Protein AF-A0AAW4PG55-F1 (afdb_monomer_lite)

Secondary structure (DSSP, 8-state):
----SSSTTSB--BBPTTSSBP-SBP-TTSS-TT--TTSPBTT-------------------------------------------------------------------------SSS-HHHHHHHHHHHHHHHHSS-EEEEEEEEE-TTS-EEEEEEEEEE--SSGGGPEEEEEEEEE-TTS-EEEEEEEEEEETT--GGGSS--

Sequence (207 aa):
MSQSDAESNEQCRALTGDGNRCQNSAVEDGFCHQHDESDSTVDGESSADGDESGESPDSDGSDAGSEAEQDTGRDSSSDGGDASATDSDDGSESGASGGDEETADAGSEDDTVSIGGAGSLIEVRRTVEAVTAQLIEHPLDGVVEINRDGDGGWLATVEVVERRAVPDTQDIIGYYEITLEDSETVTGYRRLSRYRRMDTDQSERLE

Radius of gyration: 33.95 Å; chains: 1; bounding box: 98×48×77 Å

InterPro domains:
  IPR008634 Gas vesicle protein GvpO [PF05800] (121-201)
  IPR043914 Domain of unknown function DUF5763 [PF19067] (10-43)
  IPR054824 Gas vesicle protein GvpO-like, N-terminal domain [NF045806] (10-43)

Foldseek 3Di:
DDPDPDPQQQFAFAADPVRHGHRHTDDPQRHDPVDDPVGDGPPPDDDDDDDDDDDDDDDDDDDDDDDYDDDDDDDDDDDDDDDDDDDDDDDDDDDDDDDDDDDDDDDDPDVPPCPDDAPDPVVLQVLCQVCVCVVVVFHWPHWDDWDQDPVRWIKTKTKTQPAADVVNQFTKIWIKIWIGHSVSHTDDMDTPDIDGNPPPCPPPPPD

pLDDT: mean 70.67, std 22.47, range [34.81, 97.38]

Organism: NCBI:txid2487749

Structure (mmCIF, N/CA/C/O backbone):
data_AF-A0AAW4PG55-F1
#
_entry.id   AF-A0AAW4PG55-F1
#
loop_
_atom_site.group_PDB
_atom_site.id
_atom_site.type_symbol
_atom_site.label_atom_id
_atom_site.label_alt_id
_atom_site.label_comp_id
_atom_site.label_asym_id
_atom_site.label_entity_id
_atom_site.label_seq_id
_atom_site.pdbx_PDB_ins_code
_atom_site.Cartn_x
_atom_site.Cartn_y
_atom_site.Cartn_z
_atom_site.occupancy
_atom_site.B_iso_or_equiv
_atom_site.auth_seq_id
_atom_site.auth_comp_id
_atom_site.auth_asym_id
_atom_site.auth_atom_id
_atom_site.pdbx_PDB_model_num
ATOM 1 N N . MET A 1 1 ? 52.684 -18.208 -3.649 1.00 37.41 1 MET A N 1
ATOM 2 C CA . MET A 1 1 ? 52.179 -19.572 -3.398 1.00 37.41 1 MET A CA 1
ATOM 3 C C . MET A 1 1 ? 50.719 -19.404 -3.034 1.00 37.41 1 MET A C 1
ATOM 5 O O . MET A 1 1 ? 50.433 -18.905 -1.953 1.00 37.41 1 MET A O 1
ATOM 9 N N . SER A 1 2 ? 49.857 -19.614 -4.030 1.00 45.56 2 SER A N 1
ATOM 10 C CA . SER A 1 2 ? 48.428 -19.297 -4.026 1.00 45.56 2 SER A CA 1
ATOM 11 C C . SER A 1 2 ? 47.662 -20.201 -3.070 1.00 45.56 2 SER A C 1
ATOM 13 O O . SER A 1 2 ? 47.833 -21.414 -3.092 1.00 45.56 2 SER A O 1
ATOM 15 N N . GLN A 1 3 ? 46.828 -19.588 -2.239 1.00 46.19 3 GLN A N 1
ATOM 16 C CA . GLN A 1 3 ? 45.731 -20.247 -1.542 1.00 46.19 3 GLN A CA 1
ATOM 17 C C . GLN A 1 3 ? 44.473 -19.843 -2.317 1.00 46.19 3 GLN A C 1
ATOM 19 O O . GLN A 1 3 ? 43.944 -18.761 -2.075 1.00 46.19 3 GLN A O 1
ATOM 24 N N . SER A 1 4 ? 44.088 -20.601 -3.346 1.00 50.16 4 SER A N 1
ATOM 25 C CA . SER A 1 4 ? 42.883 -20.282 -4.139 1.00 50.16 4 SER A CA 1
ATOM 26 C C . SER A 1 4 ? 42.126 -21.504 -4.668 1.00 50.16 4 SER A C 1
ATOM 28 O O . SER A 1 4 ? 41.075 -21.335 -5.267 1.00 50.16 4 SER A O 1
ATOM 30 N N . ASP A 1 5 ? 42.595 -22.728 -4.410 1.00 48.19 5 ASP A N 1
ATOM 31 C CA . ASP A 1 5 ? 42.104 -23.919 -5.122 1.00 48.19 5 ASP A CA 1
ATOM 32 C C . ASP A 1 5 ? 41.466 -24.978 -4.201 1.00 48.19 5 ASP A C 1
ATOM 34 O O . ASP A 1 5 ? 41.440 -26.157 -4.541 1.00 48.19 5 ASP A O 1
ATOM 38 N N . ALA A 1 6 ? 40.973 -24.592 -3.016 1.00 47.62 6 ALA A N 1
ATOM 39 C CA . ALA A 1 6 ? 40.370 -25.537 -2.061 1.00 47.62 6 ALA A CA 1
ATOM 40 C C . ALA A 1 6 ? 38.903 -25.249 -1.684 1.00 47.62 6 ALA A C 1
ATOM 42 O O . ALA A 1 6 ? 38.246 -26.149 -1.176 1.00 47.62 6 ALA A O 1
ATOM 43 N N . GLU A 1 7 ? 38.362 -24.060 -1.978 1.00 49.28 7 GLU A N 1
ATOM 44 C CA . GLU A 1 7 ? 36.964 -23.696 -1.648 1.00 49.28 7 GLU A CA 1
ATOM 45 C C . GLU A 1 7 ? 35.982 -23.923 -2.820 1.00 49.28 7 GLU A C 1
ATOM 47 O O . GLU A 1 7 ? 34.774 -23.783 -2.675 1.00 49.28 7 GLU A O 1
ATOM 52 N N . SER A 1 8 ? 36.473 -24.309 -4.006 1.00 54.09 8 SER A N 1
ATOM 53 C CA . SER A 1 8 ? 35.638 -24.480 -5.215 1.00 54.09 8 SER A CA 1
ATOM 54 C C . SER A 1 8 ? 34.950 -25.847 -5.340 1.00 54.09 8 SER A C 1
ATOM 56 O O . SER A 1 8 ? 34.289 -26.103 -6.347 1.00 54.09 8 SER A O 1
ATOM 58 N N . ASN A 1 9 ? 35.095 -26.738 -4.353 1.00 57.97 9 ASN A N 1
ATOM 59 C CA . ASN A 1 9 ? 34.490 -28.077 -4.397 1.00 57.97 9 ASN A CA 1
ATOM 60 C C . ASN A 1 9 ? 33.152 -28.172 -3.643 1.00 57.97 9 ASN A C 1
ATOM 62 O O . ASN A 1 9 ? 32.528 -29.226 -3.641 1.00 57.97 9 ASN A O 1
ATOM 66 N N . GLU A 1 10 ? 32.708 -27.075 -3.023 1.00 74.69 10 GLU A N 1
ATOM 67 C CA . GLU A 1 10 ? 31.462 -27.010 -2.247 1.00 74.69 10 GLU A CA 1
ATOM 68 C C . GLU A 1 10 ? 30.366 -26.204 -2.955 1.00 74.69 10 GLU A C 1
ATOM 70 O O . GLU A 1 10 ? 29.260 -26.103 -2.436 1.00 74.69 10 GLU A O 1
ATOM 75 N N . GLN A 1 11 ? 30.640 -25.635 -4.135 1.00 83.56 11 GLN A N 1
ATOM 76 C CA . GLN A 1 11 ? 29.684 -24.833 -4.904 1.00 83.56 11 GLN A CA 1
ATOM 77 C C . GLN A 1 11 ? 29.335 -25.498 -6.235 1.00 83.56 11 GLN A C 1
ATOM 79 O O . GLN A 1 11 ? 30.220 -25.941 -6.975 1.00 83.56 11 GLN A O 1
ATOM 84 N N . CYS A 1 12 ? 28.038 -25.516 -6.546 1.00 89.62 12 CYS A N 1
ATOM 85 C CA . CYS A 1 12 ? 27.468 -26.113 -7.746 1.00 89.62 12 CYS A CA 1
ATOM 86 C C . CYS A 1 12 ? 28.210 -25.657 -9.012 1.00 89.62 12 CYS A C 1
ATOM 88 O O . CYS A 1 12 ? 28.509 -24.473 -9.186 1.00 89.62 12 CYS A O 1
ATOM 90 N N . ARG A 1 13 ? 28.536 -26.611 -9.888 1.00 88.00 13 ARG A N 1
ATOM 91 C CA . ARG A 1 13 ? 29.262 -26.365 -11.146 1.00 88.00 13 ARG A CA 1
ATOM 92 C C . ARG A 1 13 ? 28.364 -25.956 -12.316 1.00 88.00 13 ARG A C 1
ATOM 94 O O . ARG A 1 13 ? 28.883 -25.460 -13.314 1.00 88.00 13 ARG A O 1
ATOM 101 N N . ALA A 1 14 ? 27.050 -26.148 -12.205 1.00 89.44 14 ALA A N 1
ATOM 102 C CA . ALA A 1 14 ? 26.098 -25.808 -13.261 1.00 89.44 14 ALA A CA 1
ATOM 103 C C . ALA A 1 14 ? 25.958 -24.293 -13.464 1.00 89.44 14 ALA A C 1
ATOM 105 O O . ALA A 1 14 ? 26.114 -23.502 -12.527 1.00 89.44 14 ALA A O 1
ATOM 106 N N . LEU A 1 15 ? 25.632 -23.908 -14.692 1.00 89.06 15 LEU A N 1
ATOM 107 C CA . LEU A 1 15 ? 25.239 -22.569 -15.092 1.00 89.06 15 LEU A CA 1
ATOM 108 C C . LEU A 1 15 ? 23.722 -22.431 -14.969 1.00 89.06 15 LEU A C 1
ATOM 110 O O . LEU A 1 15 ? 22.963 -23.321 -15.326 1.00 89.06 15 LEU A O 1
ATOM 114 N N . THR A 1 16 ? 23.259 -21.289 -14.481 1.00 83.56 16 THR A N 1
ATOM 115 C CA . THR A 1 16 ? 21.840 -20.941 -14.578 1.00 83.56 16 THR A CA 1
ATOM 116 C C . THR A 1 16 ? 21.499 -20.540 -16.017 1.00 83.56 16 THR A C 1
ATOM 118 O O . THR A 1 16 ? 22.392 -20.303 -16.833 1.00 83.56 16 THR A O 1
ATOM 121 N N . GLY A 1 17 ? 20.207 -20.400 -16.342 1.00 80.38 17 GLY A N 1
ATOM 122 C CA . GLY A 1 17 ? 19.761 -19.937 -17.669 1.00 80.38 17 GLY A CA 1
ATOM 123 C C . GLY A 1 17 ? 20.345 -18.579 -18.096 1.00 80.38 17 GLY A C 1
ATOM 124 O O . GLY A 1 17 ? 20.393 -18.273 -19.283 1.00 80.38 17 GLY A O 1
ATOM 125 N N . ASP A 1 18 ? 20.846 -17.801 -17.135 1.00 77.88 18 ASP A N 1
ATOM 126 C CA . ASP A 1 18 ? 21.526 -16.518 -17.327 1.00 77.88 18 ASP A CA 1
ATOM 127 C C . ASP A 1 18 ? 23.039 -16.646 -17.598 1.00 77.88 18 ASP A C 1
ATOM 129 O O . ASP A 1 18 ? 23.735 -15.635 -17.685 1.00 77.88 18 ASP A O 1
ATOM 133 N N . GLY A 1 19 ? 23.583 -17.866 -17.686 1.00 79.62 19 GLY A N 1
ATOM 134 C CA . GLY A 1 19 ? 25.005 -18.111 -17.950 1.00 79.62 19 GLY A CA 1
ATOM 135 C C . GLY A 1 19 ? 25.933 -17.807 -16.770 1.00 79.62 19 GLY A C 1
ATOM 136 O O . GLY A 1 19 ? 27.144 -17.696 -16.956 1.00 79.62 19 GLY A O 1
ATOM 137 N N . ASN A 1 20 ? 25.391 -17.693 -15.553 1.00 84.81 20 ASN A N 1
ATOM 138 C CA . ASN A 1 20 ? 26.165 -17.513 -14.322 1.00 84.81 20 ASN A CA 1
ATOM 139 C C . ASN A 1 20 ? 26.275 -18.827 -13.542 1.00 84.81 20 ASN A C 1
ATOM 141 O O . ASN A 1 20 ? 25.347 -19.631 -13.550 1.00 84.81 20 ASN A O 1
ATOM 145 N N . ARG A 1 21 ? 27.383 -19.030 -12.816 1.00 86.50 21 ARG A N 1
ATOM 146 C CA . ARG A 1 21 ? 27.549 -20.206 -11.947 1.00 86.50 21 ARG A CA 1
ATOM 147 C C . ARG A 1 21 ? 26.464 -20.232 -10.871 1.00 86.50 21 ARG A C 1
ATOM 149 O O . ARG A 1 21 ? 26.243 -19.236 -10.180 1.00 86.50 21 ARG A O 1
ATOM 156 N N . CYS A 1 22 ? 25.828 -21.383 -10.703 1.00 87.94 22 CYS A N 1
ATOM 157 C CA . CYS A 1 22 ? 24.841 -21.611 -9.662 1.00 87.94 22 CYS A CA 1
ATOM 158 C C . CYS A 1 22 ? 25.472 -21.383 -8.278 1.00 87.94 22 CYS A C 1
ATOM 160 O O . CYS A 1 22 ? 26.495 -21.973 -7.932 1.00 87.94 22 CYS A O 1
ATOM 162 N N . GLN A 1 23 ? 24.855 -20.508 -7.480 1.00 88.00 23 GLN A N 1
ATOM 163 C CA . GLN A 1 23 ? 25.396 -20.092 -6.181 1.00 88.00 23 GLN A CA 1
ATOM 164 C C . GLN A 1 23 ? 25.159 -21.119 -5.066 1.00 88.00 23 GLN A C 1
ATOM 166 O O . GLN A 1 23 ? 25.754 -21.001 -3.995 1.00 88.00 23 GLN A O 1
ATOM 171 N N . ASN A 1 24 ? 24.313 -22.122 -5.312 1.00 87.38 24 ASN A N 1
ATOM 172 C CA . ASN A 1 24 ? 23.982 -23.154 -4.336 1.00 87.38 24 ASN A CA 1
ATOM 173 C C . ASN A 1 24 ? 25.177 -24.055 -4.024 1.00 87.38 24 ASN A C 1
ATOM 175 O O . ASN A 1 24 ? 26.031 -24.312 -4.877 1.00 87.38 24 ASN A O 1
ATOM 179 N N . SER A 1 25 ? 25.184 -24.607 -2.812 1.00 87.44 25 SER A N 1
ATOM 180 C CA . SER A 1 25 ? 26.169 -25.607 -2.421 1.00 87.44 25 SER A CA 1
ATOM 181 C C . SER A 1 25 ? 26.014 -26.894 -3.237 1.00 87.44 25 SER A C 1
ATOM 183 O O . SER A 1 25 ? 24.898 -27.350 -3.501 1.00 87.44 25 SER A O 1
ATOM 185 N N . ALA A 1 26 ? 27.141 -27.464 -3.646 1.00 85.81 26 ALA A N 1
ATOM 186 C CA . ALA A 1 26 ? 27.210 -28.766 -4.286 1.00 85.81 26 ALA A CA 1
ATOM 1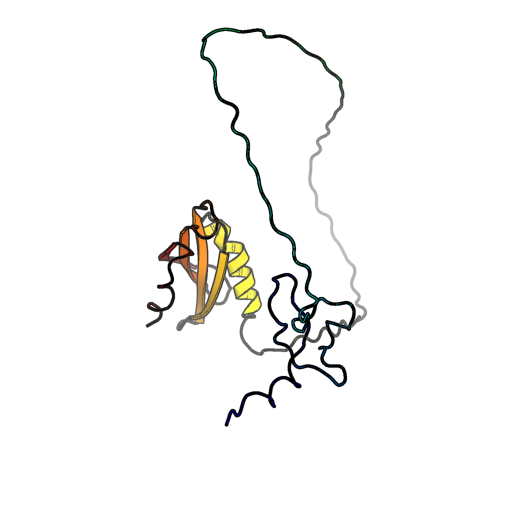87 C C . ALA A 1 26 ? 27.023 -29.887 -3.254 1.00 85.81 26 ALA A C 1
ATOM 189 O O . ALA A 1 26 ? 27.511 -29.791 -2.128 1.00 85.81 26 ALA A O 1
ATOM 190 N N . VAL A 1 27 ? 26.339 -30.957 -3.655 1.00 81.00 27 VAL A N 1
ATOM 191 C CA . VAL A 1 27 ? 26.337 -32.238 -2.936 1.00 81.00 27 VAL A CA 1
ATOM 192 C C . VAL A 1 27 ? 27.456 -33.145 -3.473 1.00 81.00 27 VAL A C 1
ATOM 194 O O . VAL A 1 27 ? 28.342 -32.670 -4.184 1.00 81.00 27 VAL A O 1
ATOM 197 N N . GLU A 1 28 ? 27.430 -34.438 -3.131 1.00 69.81 28 GLU A N 1
ATOM 198 C CA . GLU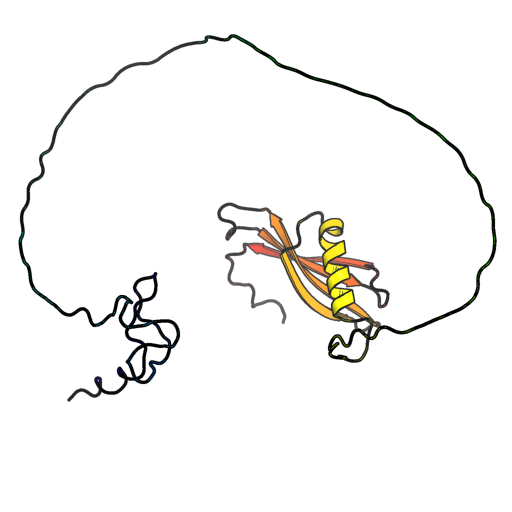 A 1 28 ? 28.491 -35.434 -3.384 1.00 69.81 28 GLU A CA 1
ATOM 199 C C . GLU A 1 28 ? 28.972 -35.535 -4.853 1.00 69.81 28 GLU A C 1
ATOM 201 O O . GLU A 1 28 ? 30.073 -36.028 -5.092 1.00 69.81 28 GLU A O 1
ATOM 206 N N . ASP A 1 29 ? 28.230 -34.970 -5.812 1.00 73.50 29 ASP A N 1
ATOM 207 C CA . ASP A 1 29 ? 28.514 -35.018 -7.252 1.00 73.50 29 ASP A CA 1
ATOM 208 C C . ASP A 1 29 ? 28.890 -33.659 -7.885 1.00 73.50 29 ASP A C 1
ATOM 210 O O . ASP A 1 29 ? 29.019 -33.547 -9.103 1.00 73.50 29 ASP A O 1
ATOM 214 N N . GLY A 1 30 ? 29.085 -32.595 -7.096 1.00 84.12 30 GLY A N 1
ATOM 215 C CA . GLY A 1 30 ? 29.468 -31.276 -7.636 1.00 84.12 30 GLY A CA 1
ATOM 216 C C . GLY A 1 30 ? 28.301 -30.442 -8.191 1.00 84.12 30 GLY A C 1
ATOM 217 O O . GLY A 1 30 ? 28.513 -29.331 -8.688 1.00 84.12 30 GLY A O 1
ATOM 218 N N . PHE A 1 31 ? 27.072 -30.942 -8.062 1.00 87.62 31 PHE A N 1
ATOM 219 C CA . PHE A 1 31 ? 25.827 -30.261 -8.416 1.00 87.62 31 PHE A CA 1
ATOM 220 C C . PHE A 1 31 ? 24.939 -30.078 -7.183 1.00 87.62 31 PHE A C 1
ATOM 222 O O . PHE A 1 31 ? 25.089 -30.792 -6.197 1.00 87.62 31 PHE A O 1
ATOM 229 N N . CYS A 1 32 ? 24.029 -29.105 -7.201 1.00 89.25 32 CYS A N 1
ATOM 230 C CA . CYS A 1 32 ? 22.998 -28.975 -6.164 1.00 89.25 32 CYS A CA 1
ATOM 231 C C . CYS A 1 32 ? 21.748 -29.789 -6.539 1.00 89.25 32 CYS A C 1
ATOM 233 O O . CYS A 1 32 ? 21.622 -30.232 -7.670 1.00 89.25 32 CYS A O 1
ATOM 235 N N . HIS A 1 33 ? 20.765 -29.911 -5.643 1.00 89.12 33 HIS A N 1
ATOM 236 C CA . HIS A 1 33 ? 19.528 -30.677 -5.891 1.00 89.12 33 HIS A CA 1
ATOM 237 C C . HIS A 1 33 ? 18.685 -30.237 -7.107 1.00 89.12 33 HIS A C 1
ATOM 239 O O . HIS A 1 33 ? 17.713 -30.910 -7.438 1.00 89.12 33 HIS A O 1
ATOM 245 N N . GLN A 1 34 ? 19.005 -29.100 -7.727 1.00 87.44 34 GLN A N 1
ATOM 246 C CA . GLN A 1 34 ? 18.288 -28.553 -8.882 1.00 87.44 34 GLN A CA 1
ATOM 247 C C . GLN A 1 34 ? 18.999 -28.799 -10.218 1.00 87.44 34 GLN A C 1
ATOM 249 O O . GLN A 1 34 ? 18.403 -28.539 -11.256 1.00 87.44 34 GLN A O 1
ATOM 254 N N . HIS A 1 35 ? 20.244 -29.278 -10.202 1.00 88.81 35 HIS A N 1
ATOM 255 C CA . HIS A 1 35 ? 21.040 -29.491 -11.409 1.00 88.81 35 HIS A CA 1
ATOM 256 C C . HIS A 1 35 ? 21.715 -30.862 -11.366 1.00 88.81 35 HIS A C 1
ATOM 258 O O . HIS A 1 35 ? 21.987 -31.398 -10.294 1.00 88.81 35 HIS A O 1
ATOM 264 N N . ASP A 1 36 ? 22.013 -31.408 -12.537 1.00 86.62 36 ASP A N 1
ATOM 265 C CA . ASP A 1 36 ? 22.748 -32.658 -12.705 1.00 86.62 36 ASP A CA 1
ATOM 266 C C . ASP A 1 36 ? 23.762 -32.535 -13.854 1.00 86.62 36 ASP A C 1
ATOM 268 O O . ASP A 1 36 ? 23.935 -31.462 -14.433 1.00 86.62 36 ASP A O 1
ATOM 272 N N . GLU A 1 37 ? 24.429 -33.639 -14.189 1.00 82.88 37 GLU A N 1
ATOM 273 C CA . GLU A 1 37 ? 25.424 -33.731 -15.267 1.00 82.88 37 GLU A CA 1
ATOM 274 C C . GLU A 1 37 ? 24.912 -33.309 -16.656 1.00 82.88 37 GLU A C 1
ATOM 276 O O . GLU A 1 37 ? 25.715 -33.027 -17.545 1.00 82.88 37 GLU A O 1
ATOM 281 N N . SER A 1 38 ? 23.593 -33.243 -16.842 1.00 82.19 38 SER A N 1
ATOM 282 C CA . SER A 1 38 ? 22.941 -32.776 -18.067 1.00 82.19 38 SER A CA 1
ATOM 283 C C . SER A 1 38 ? 22.990 -31.252 -18.248 1.00 82.19 38 SER A C 1
ATOM 285 O O . SER A 1 38 ? 22.667 -30.762 -19.333 1.00 82.19 38 SER A O 1
ATOM 287 N N . ASP A 1 39 ? 23.351 -30.497 -17.208 1.00 83.56 39 ASP A N 1
ATOM 288 C CA . ASP A 1 39 ? 23.368 -29.034 -17.224 1.00 83.56 39 ASP A CA 1
ATOM 289 C C . ASP A 1 39 ? 24.711 -28.465 -17.723 1.00 83.56 39 ASP A C 1
ATOM 291 O O . ASP A 1 39 ? 25.768 -29.085 -17.596 1.00 83.56 39 ASP A O 1
ATOM 295 N N . SER A 1 40 ? 24.684 -27.263 -18.305 1.00 83.69 40 SER A N 1
ATOM 296 C CA . SER A 1 40 ? 25.893 -26.619 -18.832 1.00 83.69 40 SER A CA 1
ATOM 297 C C . SER A 1 40 ? 26.793 -26.216 -17.671 1.00 83.69 40 SER A C 1
ATOM 299 O O . SER A 1 40 ? 26.378 -25.453 -16.808 1.00 83.69 40 SER A O 1
ATOM 301 N N . THR A 1 41 ? 28.030 -26.702 -17.618 1.00 84.50 41 THR A N 1
ATOM 302 C CA . THR A 1 41 ? 28.937 -26.414 -16.499 1.00 84.50 41 THR A CA 1
ATOM 303 C C . THR A 1 41 ? 29.939 -25.316 -16.833 1.00 84.50 41 THR A C 1
ATOM 305 O O . THR A 1 41 ? 30.279 -25.070 -17.989 1.00 84.50 41 THR A O 1
ATOM 308 N N . VAL A 1 42 ? 30.446 -24.650 -15.794 1.00 75.06 42 VAL A N 1
ATOM 309 C CA . VAL A 1 42 ? 31.542 -23.672 -15.932 1.00 75.06 42 VAL A CA 1
ATOM 310 C C . VAL A 1 42 ? 32.890 -24.317 -16.263 1.00 75.06 42 VAL A C 1
ATOM 312 O O . VAL A 1 42 ? 33.797 -23.629 -16.719 1.00 75.06 42 VAL A O 1
ATOM 315 N N . ASP A 1 43 ? 33.012 -25.631 -16.061 1.00 64.81 43 ASP A N 1
ATOM 316 C CA . ASP A 1 43 ? 34.215 -26.428 -16.323 1.00 64.81 43 ASP A CA 1
ATOM 317 C C . ASP A 1 43 ? 34.268 -26.953 -17.776 1.00 64.81 43 ASP A C 1
ATOM 319 O O . ASP A 1 43 ? 34.821 -28.015 -18.060 1.00 64.81 43 ASP A O 1
ATOM 323 N N . GLY A 1 44 ? 33.695 -26.207 -18.725 1.00 55.84 44 GLY A N 1
ATOM 324 C CA . GLY A 1 44 ? 33.876 -26.440 -20.157 1.00 55.84 44 GLY A CA 1
ATOM 325 C C . GLY A 1 44 ? 35.252 -25.965 -20.627 1.00 55.84 44 GLY A C 1
ATOM 326 O O . GLY A 1 44 ? 35.359 -24.929 -21.283 1.00 55.84 44 GLY A O 1
ATOM 327 N N . GLU A 1 45 ? 36.324 -26.681 -20.279 1.00 47.28 45 GLU A N 1
ATOM 328 C CA . GLU A 1 45 ? 37.660 -26.359 -20.783 1.00 47.28 45 GLU A CA 1
ATOM 329 C C . GLU A 1 45 ? 37.842 -26.777 -22.255 1.00 47.28 45 GLU A C 1
ATOM 331 O O . GLU A 1 45 ? 37.699 -27.933 -22.642 1.00 47.28 45 GLU A O 1
ATOM 336 N N . SER A 1 46 ? 38.198 -25.790 -23.077 1.00 48.12 46 SER A N 1
ATOM 337 C CA . SER A 1 46 ? 39.274 -25.861 -24.070 1.00 48.12 46 SER A CA 1
ATOM 338 C C . SER A 1 46 ? 39.476 -27.208 -24.782 1.00 48.12 46 SER A C 1
ATOM 340 O O . SER A 1 46 ? 40.412 -27.949 -24.491 1.00 48.12 46 SER A O 1
ATOM 342 N N . SER A 1 47 ? 38.694 -27.464 -25.827 1.00 39.16 47 SER A N 1
ATOM 343 C CA . SER A 1 47 ? 39.198 -28.211 -26.983 1.00 39.16 47 SER A CA 1
ATOM 344 C C . SER A 1 47 ? 39.257 -27.252 -28.165 1.00 39.16 47 SER A C 1
ATOM 346 O O . SER A 1 47 ? 38.257 -26.667 -28.567 1.00 39.16 47 SER A O 1
ATOM 348 N N . ALA A 1 48 ? 40.484 -27.006 -28.606 1.00 49.22 48 ALA A N 1
ATOM 349 C CA . ALA A 1 48 ? 40.858 -26.087 -29.662 1.00 49.22 48 ALA A CA 1
ATOM 350 C C . ALA A 1 48 ? 40.294 -26.507 -31.022 1.00 49.22 48 ALA A C 1
ATOM 352 O O . ALA A 1 48 ? 40.534 -27.639 -31.404 1.00 49.22 48 ALA A O 1
ATOM 353 N N . ASP A 1 49 ? 39.668 -25.566 -31.732 1.00 44.88 49 ASP A N 1
ATOM 354 C CA . ASP A 1 49 ? 39.614 -25.400 -33.197 1.00 44.88 49 ASP A CA 1
ATOM 355 C C . ASP A 1 49 ? 39.002 -23.985 -33.408 1.00 44.88 49 ASP A C 1
ATOM 357 O O . ASP A 1 49 ? 37.894 -23.726 -32.955 1.00 44.88 49 ASP A O 1
ATOM 361 N N . GLY A 1 50 ? 39.626 -22.934 -33.942 1.00 42.75 50 GLY A N 1
ATOM 362 C CA . GLY A 1 50 ? 40.802 -22.843 -34.786 1.00 42.75 50 GLY A CA 1
ATOM 363 C C . GLY A 1 50 ? 40.432 -22.774 -36.267 1.00 42.75 50 GLY A C 1
ATOM 364 O O . GLY A 1 50 ? 40.822 -23.691 -36.970 1.00 42.75 50 GLY A O 1
ATOM 365 N N . ASP A 1 51 ? 39.727 -21.732 -36.741 1.00 39.50 51 ASP A N 1
ATOM 366 C CA . ASP A 1 51 ? 39.994 -21.168 -38.080 1.00 39.50 51 ASP A CA 1
ATOM 367 C C . ASP A 1 51 ? 39.378 -19.773 -38.298 1.00 39.50 51 ASP A C 1
ATOM 369 O O . ASP A 1 51 ? 38.259 -19.479 -37.875 1.00 39.50 51 ASP A O 1
ATOM 373 N N . GLU A 1 52 ? 40.165 -18.919 -38.948 1.00 44.06 52 GLU A N 1
ATOM 374 C CA . GLU A 1 52 ? 39.894 -17.525 -39.291 1.00 44.06 52 GLU A CA 1
ATOM 375 C C . GLU A 1 52 ? 39.293 -17.376 -40.703 1.00 44.06 52 GLU A C 1
ATOM 377 O O . GLU A 1 52 ? 39.253 -18.321 -41.484 1.00 44.06 52 GLU A O 1
ATOM 382 N N . SER A 1 53 ? 39.021 -16.117 -41.079 1.00 45.31 53 SER A N 1
ATOM 383 C CA . SER A 1 53 ? 38.699 -15.593 -42.425 1.00 45.31 53 SER A CA 1
ATOM 384 C C . SER A 1 53 ? 37.194 -15.553 -42.709 1.00 45.31 53 SER A C 1
ATOM 386 O O . SER A 1 53 ? 36.501 -16.552 -42.615 1.00 45.31 53 SER A O 1
ATOM 388 N N . GLY A 1 54 ? 36.576 -14.430 -43.053 1.00 39.34 54 GLY A N 1
ATOM 389 C CA . GLY A 1 54 ? 37.087 -13.278 -43.780 1.00 39.34 54 GLY A CA 1
ATOM 390 C C . GLY A 1 54 ? 36.127 -13.010 -44.942 1.00 39.34 54 GLY A C 1
ATOM 391 O O . GLY A 1 54 ? 35.558 -13.943 -45.493 1.00 39.34 54 GLY A O 1
ATOM 392 N N . GLU A 1 55 ? 36.005 -11.733 -45.300 1.00 40.44 55 GLU A N 1
ATOM 393 C CA . GLU A 1 55 ? 35.400 -11.203 -46.536 1.00 40.44 55 GLU A CA 1
ATOM 394 C C . GLU A 1 55 ? 33.922 -10.767 -46.474 1.00 40.44 55 GLU A C 1
ATOM 396 O O . GLU A 1 55 ? 32.969 -11.537 -46.583 1.00 40.44 55 GLU A O 1
ATOM 401 N N . SER A 1 56 ? 33.770 -9.441 -46.382 1.00 46.97 56 SER A N 1
ATOM 402 C CA . SER A 1 56 ? 32.664 -8.661 -46.943 1.00 46.97 56 SER A CA 1
ATOM 403 C C . SER A 1 56 ? 32.562 -8.867 -48.463 1.00 46.97 56 SER A C 1
ATOM 405 O O . SER A 1 56 ? 33.560 -9.183 -49.116 1.00 46.97 56 SER A O 1
ATOM 407 N N . PRO A 1 57 ? 31.409 -8.537 -49.064 1.00 52.94 57 PRO A N 1
ATOM 408 C CA . PRO A 1 57 ? 31.484 -7.373 -49.944 1.00 52.94 57 PRO A CA 1
ATOM 409 C C . PRO A 1 57 ? 30.298 -6.414 -49.829 1.00 52.94 57 PRO A C 1
ATOM 411 O O . PRO A 1 57 ? 29.138 -6.794 -49.683 1.00 52.94 57 PRO A O 1
ATOM 414 N N . ASP A 1 58 ? 30.655 -5.144 -49.972 1.00 44.62 58 ASP A N 1
ATOM 415 C CA . ASP A 1 58 ? 29.816 -4.009 -50.309 1.00 44.62 58 ASP A CA 1
ATOM 416 C C . ASP A 1 58 ? 28.940 -4.271 -51.548 1.00 44.62 58 ASP A C 1
ATOM 418 O O . ASP A 1 58 ? 29.356 -4.896 -52.528 1.00 44.62 58 ASP A O 1
ATOM 422 N N . SER A 1 59 ? 27.730 -3.715 -51.548 1.00 52.38 59 SER A N 1
ATOM 423 C CA . SER A 1 59 ? 27.002 -3.397 -52.776 1.00 52.38 59 SER A CA 1
ATOM 424 C C . SER A 1 59 ? 26.247 -2.086 -52.586 1.00 52.38 59 SER A C 1
ATOM 426 O O . SER A 1 59 ? 25.428 -1.927 -51.684 1.00 52.38 59 SER A O 1
ATOM 428 N N . ASP A 1 60 ? 26.641 -1.152 -53.438 1.00 40.53 60 ASP A N 1
ATOM 429 C CA . ASP A 1 60 ? 26.345 0.272 -53.501 1.00 40.53 60 ASP A CA 1
ATOM 430 C C . ASP A 1 60 ? 25.073 0.554 -54.325 1.00 40.53 60 ASP A C 1
ATOM 432 O O . ASP A 1 60 ? 24.785 -0.185 -55.267 1.00 40.53 60 ASP A O 1
ATOM 436 N N . GLY A 1 61 ? 24.388 1.660 -53.996 1.00 42.19 61 GLY A N 1
ATOM 437 C CA . GLY A 1 61 ? 23.571 2.487 -54.906 1.00 42.19 61 GLY A CA 1
ATOM 438 C C . GLY A 1 61 ? 22.219 1.915 -55.345 1.00 42.19 61 GLY A C 1
ATOM 439 O O . GLY A 1 61 ? 22.137 0.860 -55.959 1.00 42.19 61 GLY A O 1
ATOM 440 N N . SER A 1 62 ? 21.077 2.560 -55.080 1.00 46.59 62 SER A N 1
ATOM 441 C CA . SER A 1 62 ? 20.524 3.746 -55.784 1.00 46.59 62 SER A CA 1
ATOM 442 C C . SER A 1 62 ? 18.990 3.514 -55.811 1.00 46.59 62 SER A C 1
ATOM 444 O O . SER A 1 62 ? 18.575 2.362 -55.790 1.00 46.59 62 SER A O 1
ATOM 446 N N . ASP A 1 63 ? 18.027 4.429 -55.877 1.00 40.69 63 ASP A N 1
ATOM 447 C CA . ASP A 1 63 ? 17.892 5.874 -56.058 1.00 40.69 63 ASP A CA 1
ATOM 448 C C . ASP A 1 63 ? 16.415 6.221 -55.708 1.00 40.69 63 ASP A C 1
ATOM 450 O O . ASP A 1 63 ? 15.606 5.338 -55.420 1.00 40.69 63 ASP A O 1
ATOM 454 N N . ALA A 1 64 ? 16.086 7.508 -55.698 1.00 45.44 64 ALA A N 1
ATOM 455 C CA . ALA A 1 64 ? 14.933 8.154 -55.089 1.00 45.44 64 ALA A CA 1
ATOM 456 C C . ALA A 1 64 ? 13.615 8.168 -55.904 1.00 45.44 64 ALA A C 1
ATOM 458 O O . ALA A 1 64 ? 13.572 7.874 -57.095 1.00 45.44 64 ALA A O 1
ATOM 459 N N . GLY A 1 65 ? 12.562 8.671 -55.239 1.00 37.25 65 GLY A N 1
ATOM 460 C CA . GLY A 1 65 ? 11.319 9.206 -55.827 1.00 37.25 65 GLY A CA 1
ATOM 461 C C . GLY A 1 65 ? 10.133 8.237 -55.734 1.00 37.25 65 GLY A C 1
ATOM 462 O O . GLY A 1 65 ? 10.304 7.038 -55.877 1.00 37.25 65 GLY A O 1
ATOM 463 N N . SER A 1 66 ? 8.886 8.633 -55.500 1.00 45.75 66 SER A N 1
ATOM 464 C CA . SER A 1 66 ? 8.256 9.945 -55.391 1.00 45.75 66 SER A CA 1
ATOM 465 C C . SER A 1 66 ? 6.883 9.773 -54.729 1.00 45.75 66 SER A C 1
ATOM 467 O O . SER A 1 66 ? 6.367 8.670 -54.567 1.00 45.75 66 SER A O 1
ATOM 469 N N . GLU A 1 67 ? 6.337 10.913 -54.343 1.00 44.84 67 GLU A N 1
ATOM 470 C CA . GLU A 1 67 ? 5.043 11.190 -53.736 1.00 44.84 67 GLU A CA 1
ATOM 471 C C . GLU A 1 67 ? 3.762 10.555 -54.346 1.00 44.84 67 GLU A C 1
ATOM 473 O O . GLU A 1 67 ? 3.674 10.266 -55.536 1.00 44.84 67 GLU A O 1
ATOM 478 N N . ALA A 1 68 ? 2.719 10.567 -53.497 1.00 45.06 68 ALA A N 1
ATOM 479 C CA . ALA A 1 68 ? 1.341 10.994 -53.796 1.00 45.06 68 ALA A CA 1
ATOM 480 C C . ALA A 1 68 ? 0.234 9.933 -54.094 1.00 45.06 68 ALA A C 1
ATOM 482 O O . ALA A 1 68 ? 0.251 9.238 -55.102 1.00 45.06 68 ALA A O 1
ATOM 483 N N . GLU A 1 69 ? -0.812 9.992 -53.245 1.00 45.84 69 GLU A N 1
ATOM 484 C CA . GLU A 1 69 ? -2.249 10.098 -53.606 1.00 45.84 69 GLU A CA 1
ATOM 485 C C . GLU A 1 69 ? -3.183 8.860 -53.518 1.00 45.84 69 GLU A C 1
ATOM 487 O O . GLU A 1 69 ? -3.123 7.932 -54.313 1.00 45.84 69 GLU A O 1
ATOM 492 N N . GLN A 1 70 ? -4.172 9.018 -52.619 1.00 48.09 70 GLN A N 1
ATOM 493 C CA . GLN A 1 70 ? -5.625 8.812 -52.805 1.00 48.09 70 GLN A CA 1
ATOM 494 C C . GLN A 1 70 ? -6.299 7.427 -52.623 1.00 48.09 70 GLN A C 1
ATOM 496 O O . GLN A 1 70 ? -6.051 6.458 -53.328 1.00 48.09 70 GLN A O 1
ATOM 501 N N . ASP A 1 71 ? -7.253 7.438 -51.678 1.00 49.41 71 ASP A N 1
ATOM 502 C CA . ASP A 1 71 ? -8.673 7.054 -51.802 1.00 49.41 71 ASP A CA 1
ATOM 503 C C . ASP A 1 71 ? -9.045 5.831 -52.658 1.00 49.41 71 ASP A C 1
ATOM 505 O O . ASP A 1 71 ? -9.107 5.907 -53.880 1.00 49.41 71 ASP A O 1
ATOM 509 N N . THR A 1 72 ? -9.469 4.751 -51.993 1.00 51.38 72 THR A N 1
ATOM 510 C CA . THR A 1 72 ? -10.627 3.959 -52.443 1.00 51.38 72 THR A CA 1
ATOM 511 C C . THR A 1 72 ? -11.382 3.428 -51.221 1.00 51.38 72 THR A C 1
ATOM 513 O O . THR A 1 72 ? -10.813 2.775 -50.349 1.00 51.38 72 THR A O 1
ATOM 516 N N . GLY A 1 73 ? -12.669 3.761 -51.121 1.00 43.16 73 GLY A N 1
ATOM 517 C CA . GLY A 1 73 ? -13.579 3.161 -50.145 1.00 43.16 73 GLY A CA 1
ATOM 518 C C . GLY A 1 73 ? -14.074 1.767 -50.552 1.00 43.16 73 GLY A C 1
ATOM 519 O O . GLY A 1 73 ? -13.648 1.251 -51.584 1.00 43.16 73 GLY A O 1
ATOM 520 N N . ARG A 1 74 ? -15.096 1.301 -49.794 1.00 52.06 74 ARG A N 1
ATOM 521 C CA . ARG A 1 74 ? -16.157 0.328 -50.180 1.00 52.06 74 ARG A CA 1
ATOM 522 C C . ARG A 1 74 ? -15.779 -1.170 -50.056 1.00 52.06 74 ARG A C 1
ATOM 524 O O . ARG A 1 74 ? -14.690 -1.532 -50.461 1.00 52.06 74 ARG A O 1
ATOM 531 N N . ASP A 1 75 ? -16.549 -2.133 -49.518 1.00 39.91 75 ASP A N 1
ATOM 532 C CA . ASP A 1 75 ? -17.887 -2.261 -48.901 1.00 39.91 75 ASP A CA 1
ATOM 533 C C . ASP A 1 75 ? -17.966 -3.589 -48.089 1.00 39.91 75 ASP A C 1
ATOM 535 O O . ASP A 1 75 ? -17.232 -4.527 -48.383 1.00 39.91 75 ASP A O 1
ATOM 539 N N . SER A 1 76 ? -18.903 -3.653 -47.129 1.00 50.91 76 SER A N 1
ATOM 540 C CA . SER A 1 76 ? -19.833 -4.747 -46.722 1.00 50.91 76 SER A CA 1
ATOM 541 C C . SER A 1 76 ? -19.471 -6.239 -46.941 1.00 50.91 76 SER A C 1
ATOM 543 O O . SER A 1 76 ? -19.131 -6.660 -48.040 1.00 50.91 76 SER A O 1
ATOM 545 N N . SER A 1 77 ? -19.718 -7.167 -45.999 1.00 50.84 77 SER A N 1
ATOM 546 C CA . SER A 1 77 ? -21.050 -7.715 -45.616 1.00 50.84 77 SER A CA 1
ATOM 547 C C . SER A 1 77 ? -20.877 -8.731 -44.452 1.00 50.84 77 SER A C 1
ATOM 549 O O . SER A 1 77 ? -19.918 -9.492 -44.485 1.00 50.84 77 SER A O 1
ATOM 551 N N . SER A 1 78 ? -21.604 -8.655 -43.327 1.00 55.47 78 SER A N 1
ATOM 552 C CA . SER A 1 78 ? -22.922 -9.274 -43.010 1.00 55.47 78 SER A CA 1
ATOM 553 C C . SER A 1 78 ? -22.903 -10.786 -42.717 1.00 55.47 78 SER A C 1
ATOM 555 O O . SER A 1 78 ? -22.652 -11.556 -43.635 1.00 55.47 78 SER A O 1
ATOM 557 N N . ASP A 1 79 ? -23.221 -11.184 -41.474 1.00 51.94 79 ASP A N 1
ATOM 558 C CA . ASP A 1 79 ? -24.359 -12.050 -41.044 1.00 51.94 79 ASP A CA 1
ATOM 559 C C . ASP A 1 79 ? -24.235 -12.243 -39.506 1.00 51.94 79 ASP A C 1
ATOM 561 O O . ASP A 1 79 ? -23.146 -12.556 -39.035 1.00 51.94 79 ASP A O 1
ATOM 565 N N . GLY A 1 80 ? -25.182 -11.896 -38.619 1.00 47.94 80 GLY A N 1
ATOM 566 C CA . GLY A 1 80 ? -26.599 -12.306 -38.541 1.00 47.94 80 GLY A CA 1
ATOM 567 C C . GLY A 1 80 ? -26.697 -13.543 -37.617 1.00 47.94 80 GLY A C 1
ATOM 568 O O . GLY A 1 80 ? -25.947 -14.483 -37.823 1.00 47.94 80 GLY A O 1
ATOM 569 N N . GLY A 1 81 ? -27.491 -13.661 -36.543 1.00 44.97 81 GLY A N 1
ATOM 570 C CA . GLY A 1 81 ? -28.588 -12.899 -35.926 1.00 44.97 81 GLY A CA 1
ATOM 571 C C . GLY A 1 81 ? -28.733 -13.310 -34.432 1.00 44.97 81 GLY A C 1
ATOM 572 O O . GLY A 1 81 ? -28.004 -14.187 -33.975 1.00 44.97 81 GLY A O 1
ATOM 573 N N . ASP A 1 82 ? -29.461 -12.570 -33.581 1.00 44.78 82 ASP A N 1
ATOM 574 C CA . ASP A 1 82 ? -30.942 -12.569 -33.399 1.00 44.78 82 ASP A CA 1
ATOM 575 C C . ASP A 1 82 ? -31.382 -13.675 -32.401 1.00 44.78 82 ASP A C 1
ATOM 577 O O . ASP A 1 82 ? -30.890 -14.791 -32.497 1.00 44.78 82 ASP A O 1
ATOM 581 N N . ALA A 1 83 ? -32.241 -13.521 -31.386 1.00 50.91 83 ALA A N 1
ATOM 582 C CA . ALA A 1 83 ? -33.176 -12.494 -30.904 1.00 50.91 83 ALA A CA 1
ATOM 583 C C . ALA A 1 83 ? -33.486 -12.812 -29.411 1.00 50.91 83 ALA A C 1
ATOM 585 O O . ALA A 1 83 ? -33.363 -13.965 -29.009 1.00 50.91 83 ALA A O 1
ATOM 586 N N . SER A 1 84 ? -33.723 -11.814 -28.544 1.00 44.59 84 SER A N 1
ATOM 587 C CA . SER A 1 84 ? -35.046 -11.321 -28.054 1.00 44.59 84 SER A CA 1
ATOM 588 C C . SER A 1 84 ? -35.805 -12.330 -27.156 1.00 44.59 84 SER A C 1
ATOM 590 O O . SER A 1 84 ? -35.759 -13.520 -27.408 1.00 44.59 84 SER A O 1
ATOM 592 N N . ALA A 1 85 ? -36.560 -12.005 -26.105 1.00 45.00 85 ALA A N 1
ATOM 593 C CA . ALA A 1 85 ? -37.153 -10.778 -25.584 1.00 45.00 85 ALA A CA 1
ATOM 594 C C . ALA A 1 85 ? -37.580 -11.009 -24.109 1.00 45.00 85 ALA A C 1
ATOM 596 O O . ALA A 1 85 ? -37.800 -12.145 -23.703 1.00 45.00 85 ALA A O 1
ATOM 597 N N . THR A 1 86 ? -37.674 -9.902 -23.366 1.00 49.34 86 THR A N 1
ATOM 598 C CA . THR A 1 86 ? -38.687 -9.503 -22.358 1.00 49.34 86 THR A CA 1
ATOM 599 C C . THR A 1 86 ? -39.457 -10.554 -21.542 1.00 49.34 86 THR A C 1
ATOM 601 O O . THR A 1 86 ? -40.117 -11.410 -22.112 1.00 49.34 86 THR A O 1
ATOM 604 N N . ASP A 1 87 ? -39.573 -10.333 -20.228 1.00 43.38 87 ASP A N 1
ATOM 605 C CA . ASP A 1 87 ? -40.858 -9.930 -19.625 1.00 43.38 87 ASP A CA 1
ATOM 606 C C . ASP A 1 87 ? -40.668 -9.378 -18.201 1.00 43.38 87 ASP A C 1
ATOM 608 O O . ASP A 1 87 ? -39.680 -9.670 -17.529 1.00 43.38 87 ASP A O 1
ATOM 612 N N . SER A 1 88 ? -41.588 -8.503 -17.802 1.00 55.81 88 SER A N 1
ATOM 613 C CA . SER A 1 88 ? -41.633 -7.794 -16.514 1.00 55.81 88 SER A CA 1
ATOM 614 C C . SER A 1 88 ? -42.693 -8.436 -15.615 1.00 55.81 88 SER A C 1
ATOM 616 O O . SER A 1 88 ? -43.711 -8.831 -16.157 1.00 55.81 88 SER A O 1
ATOM 618 N N . ASP A 1 89 ? -42.502 -8.482 -14.291 1.00 49.19 89 ASP A N 1
ATOM 619 C CA . ASP A 1 89 ? -43.565 -8.587 -13.255 1.00 49.19 89 ASP A CA 1
ATOM 620 C C . ASP A 1 89 ? -42.866 -8.448 -11.879 1.00 49.19 89 ASP A C 1
ATOM 622 O O . ASP A 1 89 ? -41.885 -9.142 -11.616 1.00 49.19 89 ASP A O 1
ATOM 626 N N . ASP A 1 90 ? -43.022 -7.361 -11.117 1.00 42.28 90 ASP A N 1
ATOM 627 C CA . ASP A 1 90 ? -44.146 -6.927 -10.259 1.00 42.28 90 ASP A CA 1
ATOM 628 C C . ASP A 1 90 ? -44.326 -7.726 -8.947 1.00 42.28 90 ASP A C 1
ATOM 630 O O . ASP A 1 90 ? -44.502 -8.937 -8.943 1.00 42.28 90 ASP A O 1
ATOM 634 N N . GLY A 1 91 ? -44.314 -6.986 -7.828 1.00 41.03 91 GLY A N 1
ATOM 635 C CA . GLY A 1 91 ? -45.274 -7.193 -6.737 1.00 41.03 91 GLY A CA 1
ATOM 636 C C . GLY A 1 91 ? -44.970 -8.183 -5.601 1.00 41.03 91 GLY A C 1
ATOM 637 O O . GLY A 1 91 ? -45.136 -9.383 -5.747 1.00 41.03 91 GLY A O 1
ATOM 638 N N . SER A 1 92 ? -44.635 -7.621 -4.428 1.00 44.34 92 SER A N 1
ATOM 639 C CA . SER A 1 92 ? -45.049 -7.973 -3.046 1.00 44.34 92 SER A CA 1
ATOM 640 C C . SER A 1 92 ? -45.707 -9.337 -2.754 1.00 44.34 92 SER A C 1
ATOM 642 O O . SER A 1 92 ? -46.730 -9.653 -3.331 1.00 44.34 92 SER A O 1
ATOM 644 N N . GLU A 1 93 ? -45.322 -10.030 -1.672 1.00 40.62 93 GLU A N 1
ATOM 645 C CA . GLU A 1 93 ? -45.838 -9.840 -0.300 1.00 40.62 93 GLU A CA 1
ATOM 646 C C . GLU A 1 93 ? -45.428 -10.966 0.677 1.00 40.62 93 GLU A C 1
ATOM 648 O O . GLU A 1 93 ? -45.033 -12.070 0.320 1.00 40.62 93 GLU A O 1
ATOM 653 N N . SER A 1 94 ? -45.491 -10.604 1.953 1.00 46.66 94 SER A N 1
ATOM 654 C CA . SER A 1 94 ? -45.152 -11.314 3.189 1.00 46.66 94 SER A CA 1
ATOM 655 C C . SER A 1 94 ? -45.977 -12.571 3.516 1.00 46.66 94 SER A C 1
ATOM 657 O O . SER A 1 94 ? -47.187 -12.586 3.317 1.00 46.66 94 SER A O 1
ATOM 659 N N . GLY A 1 95 ? -45.371 -13.548 4.209 1.00 37.09 95 GLY A N 1
ATOM 660 C CA . GLY A 1 95 ? -46.094 -14.626 4.903 1.00 37.09 95 GLY A CA 1
ATOM 661 C C . GLY A 1 95 ? -45.182 -15.544 5.729 1.00 37.09 95 GLY A C 1
ATOM 662 O O . GLY A 1 95 ? -44.129 -15.949 5.264 1.00 37.09 95 GLY A O 1
ATOM 663 N N . ALA A 1 96 ? -45.573 -15.819 6.973 1.00 43.34 96 ALA A N 1
ATOM 664 C CA . ALA A 1 96 ? -44.736 -16.274 8.085 1.00 43.34 96 ALA A CA 1
ATOM 665 C C . ALA A 1 96 ? -44.651 -17.804 8.317 1.00 43.34 96 ALA A C 1
ATOM 667 O O . ALA A 1 96 ? -45.465 -18.567 7.804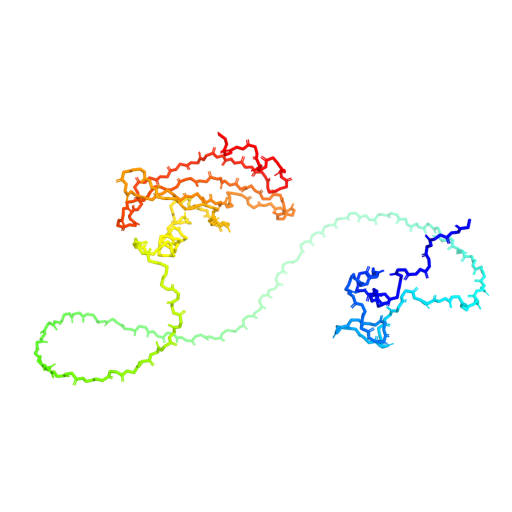 1.00 43.34 96 ALA A O 1
ATOM 668 N N . SER A 1 97 ? -43.752 -18.158 9.254 1.00 42.50 97 SER A N 1
ATOM 669 C CA . SER A 1 97 ? -43.805 -19.258 10.248 1.00 42.50 97 SER A CA 1
ATOM 670 C C . SER A 1 97 ? -42.914 -20.492 10.053 1.00 42.50 97 SER A C 1
ATOM 672 O O . SER A 1 97 ? -43.210 -21.365 9.250 1.00 42.50 97 SER A O 1
ATOM 674 N N . GLY A 1 98 ? -41.957 -20.626 10.983 1.00 39.25 98 GLY A N 1
ATOM 675 C CA . GLY A 1 98 ? -41.925 -21.735 11.948 1.00 39.25 98 GLY A CA 1
ATOM 676 C C . GLY A 1 98 ? -41.101 -22.972 11.584 1.00 39.25 98 GLY A C 1
ATOM 677 O O . GLY A 1 98 ? -41.498 -23.750 10.727 1.00 39.25 98 GLY A O 1
ATOM 678 N N . GLY A 1 99 ? -40.029 -23.212 12.343 1.00 35.34 99 GLY A N 1
ATOM 679 C CA . GLY A 1 99 ? -39.303 -24.482 12.352 1.00 35.34 99 GLY A CA 1
ATOM 680 C C . GLY A 1 99 ? -38.023 -24.388 13.172 1.00 35.34 99 GLY A C 1
ATOM 681 O O . GLY A 1 99 ? -37.017 -23.900 12.678 1.00 35.34 99 GLY A O 1
ATOM 682 N N . ASP A 1 100 ? -38.128 -24.790 14.433 1.00 44.56 100 ASP A N 1
ATOM 683 C CA . ASP A 1 100 ? -37.040 -25.012 15.385 1.00 44.56 100 ASP A CA 1
ATOM 684 C C . ASP A 1 100 ? -36.250 -26.290 15.021 1.00 44.56 100 ASP A C 1
ATOM 686 O O . ASP A 1 100 ? -36.701 -27.088 14.198 1.00 44.56 100 ASP A O 1
ATOM 690 N N . GLU A 1 101 ? -35.143 -26.486 15.735 1.00 44.91 101 GLU A N 1
ATOM 691 C CA . GLU A 1 101 ? -34.352 -27.709 15.918 1.00 44.91 101 GLU A CA 1
ATOM 692 C C . GLU A 1 101 ? -33.010 -27.827 15.171 1.00 44.91 101 GLU A C 1
ATOM 694 O O . GLU A 1 101 ? -32.883 -27.858 13.94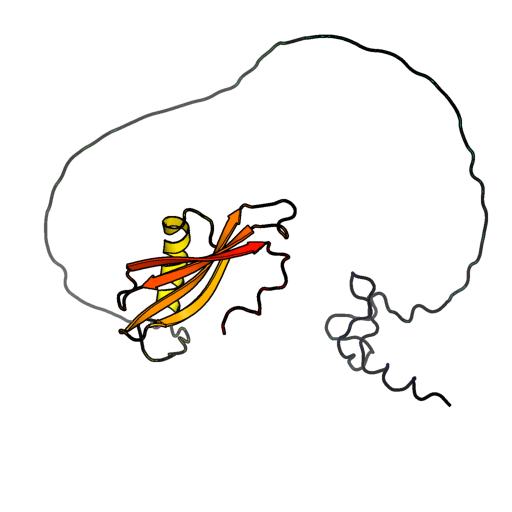8 1.00 44.91 101 GLU A O 1
ATOM 699 N N . GLU A 1 102 ? -31.991 -27.898 16.027 1.00 48.66 102 GLU A N 1
ATOM 700 C CA . GLU A 1 102 ? -30.564 -28.040 15.792 1.00 48.66 102 GLU A CA 1
ATOM 701 C C . GLU A 1 102 ? -30.192 -29.333 15.053 1.00 48.66 102 GLU A C 1
ATOM 703 O O . GLU A 1 102 ? -30.919 -30.323 15.109 1.00 48.66 102 GLU A O 1
ATOM 708 N N . THR A 1 103 ? -28.994 -29.382 14.456 1.00 43.59 103 THR A N 1
ATOM 709 C CA . THR A 1 103 ? -27.966 -30.387 14.812 1.00 43.59 103 THR A CA 1
ATOM 710 C C . THR A 1 103 ? -26.687 -30.281 13.968 1.00 43.59 103 THR A C 1
ATOM 712 O O . THR A 1 103 ? -26.726 -30.144 12.751 1.00 43.59 103 THR A O 1
ATOM 715 N N . ALA A 1 104 ? -25.574 -30.483 14.682 1.00 46.19 104 ALA A N 1
ATOM 716 C CA . ALA A 1 104 ? -24.328 -31.138 14.272 1.00 46.19 104 ALA A CA 1
ATOM 717 C C . ALA A 1 104 ? -23.364 -30.410 13.312 1.00 46.19 104 ALA A C 1
ATOM 719 O O . ALA A 1 104 ? -23.411 -30.547 12.095 1.00 46.19 104 ALA A O 1
ATOM 720 N N . ASP A 1 105 ? -22.410 -29.711 13.932 1.00 48.06 105 ASP A N 1
ATOM 721 C CA . ASP A 1 105 ? -21.002 -30.139 14.004 1.00 48.06 105 ASP A CA 1
ATOM 722 C C . ASP A 1 105 ? -20.424 -30.860 12.768 1.00 48.06 105 ASP A C 1
ATOM 724 O O . ASP A 1 105 ? -20.609 -32.061 12.565 1.00 48.06 105 ASP A O 1
ATOM 728 N N . ALA A 1 106 ? -19.638 -30.113 11.993 1.00 56.59 106 ALA A N 1
ATOM 729 C CA . ALA A 1 106 ? -18.548 -30.650 11.192 1.00 56.59 106 ALA A CA 1
ATOM 730 C C . ALA A 1 106 ? -17.347 -29.714 11.370 1.00 56.59 106 ALA A C 1
ATOM 732 O O . ALA A 1 106 ? -17.254 -28.663 10.734 1.00 56.59 106 ALA A O 1
ATOM 733 N N . GLY A 1 107 ? -16.473 -30.082 12.307 1.00 47.41 107 GLY A N 1
ATOM 734 C CA . GLY A 1 107 ? -15.216 -29.399 12.575 1.00 47.41 107 GLY A CA 1
ATOM 735 C C . GLY A 1 107 ? -14.353 -29.312 11.321 1.00 47.41 107 GLY A C 1
ATOM 736 O O . GLY A 1 107 ? -13.926 -30.325 10.770 1.00 47.41 107 GLY A O 1
ATOM 737 N N . SER A 1 108 ? -14.087 -28.083 10.893 1.00 43.31 108 SER A N 1
ATOM 738 C CA . SER A 1 108 ? -12.911 -27.777 10.093 1.00 43.31 108 SER A CA 1
ATOM 739 C C . SER A 1 108 ? -11.872 -27.246 11.065 1.00 43.31 108 SER A C 1
ATOM 741 O O . SER A 1 108 ? -11.917 -26.084 11.465 1.00 43.31 108 SER A O 1
ATOM 743 N N . GLU A 1 109 ? -10.979 -28.131 11.490 1.00 51.66 109 GLU A N 1
ATOM 744 C CA . GLU A 1 109 ? -9.727 -27.781 12.152 1.00 51.66 109 GLU A CA 1
ATOM 745 C C . GLU A 1 109 ? -8.836 -27.103 11.098 1.00 51.66 109 GLU A C 1
ATOM 747 O O . GLU A 1 109 ? -7.949 -27.717 10.515 1.00 51.66 109 GLU A O 1
ATOM 752 N N . ASP A 1 110 ? -9.158 -25.854 10.758 1.00 41.81 110 ASP A N 1
ATOM 753 C CA . ASP A 1 110 ? -8.199 -24.950 10.136 1.00 41.81 110 ASP A CA 1
ATOM 754 C C . ASP A 1 110 ? -7.358 -24.383 11.278 1.00 41.81 110 ASP A C 1
ATOM 756 O O . ASP A 1 110 ? -7.900 -23.815 12.229 1.00 41.81 110 ASP A O 1
ATOM 760 N N . ASP A 1 111 ? -6.051 -24.618 11.214 1.00 41.78 111 ASP A N 1
ATOM 761 C CA . ASP A 1 111 ? -5.014 -24.109 12.110 1.00 41.78 111 ASP A CA 1
ATOM 762 C C . ASP A 1 111 ? -5.008 -22.566 12.091 1.00 41.78 111 ASP A C 1
ATOM 764 O O . ASP A 1 111 ? -4.113 -21.903 11.561 1.00 41.78 111 ASP A O 1
ATOM 768 N N . THR A 1 112 ? -6.030 -21.949 12.680 1.00 48.00 112 THR A N 1
ATOM 769 C CA . THR A 1 112 ? -6.058 -20.512 12.897 1.00 48.00 112 THR A CA 1
ATOM 770 C C . THR A 1 112 ? -5.113 -20.231 14.051 1.00 48.00 112 THR A C 1
ATOM 772 O O . THR A 1 112 ? -5.467 -20.373 15.225 1.00 48.00 112 THR A O 1
ATOM 775 N N . VAL A 1 113 ? -3.882 -19.846 13.719 1.00 54.00 113 VAL A N 1
ATOM 776 C CA . VAL A 1 113 ? -2.963 -19.187 14.647 1.00 54.00 113 VAL A CA 1
ATOM 777 C C . VAL A 1 113 ? -3.712 -18.041 15.323 1.00 54.00 113 VAL A C 1
ATOM 779 O O . VAL A 1 113 ? -3.971 -16.995 14.730 1.00 54.00 113 VAL A O 1
ATOM 782 N N . SER A 1 114 ? -4.113 -18.270 16.572 1.00 45.62 114 SER A N 1
ATOM 783 C CA . SER A 1 114 ? -4.855 -17.307 17.375 1.00 45.62 114 SER A CA 1
ATOM 784 C C . SER A 1 114 ? -3.874 -16.249 17.879 1.00 45.62 114 SER A C 1
ATOM 786 O O . SER A 1 114 ? -3.308 -16.344 18.968 1.00 45.62 114 SER A O 1
ATOM 788 N N . ILE A 1 115 ? -3.609 -15.259 17.028 1.00 53.12 115 ILE A N 1
ATOM 789 C CA . ILE A 1 115 ? -2.883 -14.044 17.391 1.00 53.12 115 ILE A CA 1
ATOM 790 C C . ILE A 1 115 ? -3.886 -13.187 18.166 1.00 53.12 115 ILE A C 1
ATOM 792 O O . ILE A 1 115 ? -4.741 -12.521 17.590 1.00 53.12 115 ILE A O 1
ATOM 796 N N . GLY A 1 116 ? -3.871 -13.329 19.489 1.00 38.84 116 GLY A N 1
ATOM 797 C CA . GLY A 1 116 ? -4.903 -12.782 20.360 1.00 38.84 116 GLY A CA 1
ATOM 798 C C . GLY A 1 116 ? -4.977 -11.251 20.376 1.00 38.84 116 GLY A C 1
ATOM 799 O O . GLY A 1 116 ? -3.971 -10.577 20.578 1.00 38.84 116 GLY A O 1
ATOM 800 N N . GLY A 1 117 ? -6.215 -10.750 20.311 1.00 49.53 117 GLY A N 1
ATOM 801 C CA . GLY A 1 117 ? -6.631 -9.429 20.791 1.00 49.53 117 GLY A CA 1
ATOM 802 C C . GLY A 1 117 ? -6.745 -8.351 19.711 1.00 49.53 117 GLY A C 1
ATOM 803 O O . GLY A 1 117 ? -5.784 -8.107 18.997 1.00 49.53 117 GLY A O 1
ATOM 804 N N . ALA A 1 118 ? -7.890 -7.651 19.709 1.00 46.50 118 ALA A N 1
ATOM 805 C CA . ALA A 1 118 ? -8.398 -6.690 18.714 1.00 46.50 118 ALA A CA 1
ATOM 806 C C . ALA A 1 118 ? -9.077 -7.353 17.506 1.00 46.50 118 ALA A C 1
ATOM 808 O O . ALA A 1 118 ? -8.609 -8.390 17.050 1.00 46.50 118 ALA A O 1
ATOM 809 N N . GLY A 1 119 ? -10.170 -6.757 16.998 1.00 58.97 119 GLY A N 1
ATOM 810 C CA . GLY A 1 119 ? -10.694 -7.073 15.661 1.00 58.97 119 GLY A CA 1
ATOM 811 C C . GLY A 1 119 ? -9.511 -7.209 14.710 1.00 58.97 119 GLY A C 1
ATOM 812 O O . GLY A 1 119 ? -8.585 -6.393 14.766 1.00 58.97 119 GLY A O 1
ATOM 813 N N . SER A 1 120 ? -9.436 -8.353 14.038 1.00 81.00 120 SER A N 1
ATOM 814 C CA . SER A 1 120 ? -8.172 -8.920 13.587 1.00 81.00 120 SER A CA 1
ATOM 815 C C . SER A 1 120 ? -7.437 -7.890 12.734 1.00 81.00 120 SER A C 1
ATOM 817 O O . SER A 1 120 ? -8.032 -7.301 11.840 1.00 81.00 120 SER A O 1
ATOM 819 N N . LEU A 1 121 ? -6.139 -7.665 12.957 1.00 86.31 121 LEU A N 1
ATOM 820 C CA . LEU A 1 121 ? -5.309 -6.817 12.080 1.00 86.31 121 LEU A CA 1
ATOM 821 C C . LEU A 1 121 ? -5.530 -7.155 10.587 1.00 86.31 121 LEU A C 1
ATOM 823 O O . LEU A 1 121 ? -5.441 -6.298 9.710 1.00 86.31 121 LEU A O 1
ATOM 827 N N . ILE A 1 122 ? -5.860 -8.421 10.315 1.00 90.50 122 ILE A N 1
ATOM 828 C CA . ILE A 1 122 ? -6.244 -8.939 9.004 1.00 90.50 122 ILE A CA 1
ATOM 829 C C . ILE A 1 122 ? -7.577 -8.369 8.502 1.00 90.50 122 ILE A C 1
ATOM 831 O O . ILE A 1 122 ? -7.684 -8.071 7.316 1.00 90.50 122 ILE A O 1
ATOM 835 N N . GLU A 1 123 ? -8.586 -8.231 9.360 1.00 90.75 123 GLU A N 1
ATOM 836 C CA . GLU A 1 123 ? -9.867 -7.594 9.027 1.00 90.75 123 GLU A CA 1
ATOM 837 C C . GLU A 1 123 ? -9.648 -6.126 8.664 1.00 90.75 123 GLU A C 1
ATOM 839 O O . GLU A 1 123 ? -9.986 -5.728 7.551 1.00 90.75 123 GLU A O 1
ATOM 844 N N . VAL A 1 124 ? -8.910 -5.381 9.495 1.00 92.69 124 VAL A N 1
ATOM 845 C CA . VAL A 1 124 ? -8.566 -3.976 9.215 1.00 92.69 124 VAL A CA 1
ATOM 846 C C . VAL A 1 124 ? -7.843 -3.847 7.879 1.00 92.69 124 VAL A C 1
ATOM 848 O O . VAL A 1 124 ? -8.193 -2.998 7.060 1.00 92.69 124 VAL A O 1
ATOM 851 N N . ARG A 1 125 ? -6.863 -4.722 7.614 1.00 94.56 125 ARG A N 1
ATOM 852 C CA . ARG A 1 125 ? -6.150 -4.753 6.332 1.00 94.56 125 ARG A CA 1
ATOM 853 C C . ARG A 1 125 ? -7.101 -4.975 5.158 1.00 94.56 125 ARG A C 1
ATOM 855 O O . ARG A 1 125 ? -7.022 -4.241 4.178 1.00 94.56 125 ARG A O 1
ATOM 862 N N . ARG A 1 126 ? -8.001 -5.957 5.251 1.00 94.12 126 ARG A N 1
ATOM 863 C CA . ARG A 1 126 ? -8.990 -6.250 4.199 1.00 94.12 126 ARG A CA 1
ATOM 864 C C . ARG A 1 126 ? -9.933 -5.076 3.975 1.00 94.12 126 ARG A C 1
ATOM 866 O O . ARG A 1 126 ? -10.220 -4.744 2.827 1.00 94.12 126 ARG A O 1
ATOM 873 N N . THR A 1 127 ? -10.386 -4.440 5.051 1.00 94.06 127 THR A N 1
ATOM 874 C CA . THR A 1 127 ? -11.231 -3.251 4.983 1.00 94.06 127 THR A CA 1
ATOM 875 C C . THR A 1 127 ? -10.496 -2.137 4.244 1.00 94.06 127 THR A C 1
ATOM 877 O O . THR A 1 127 ? -10.993 -1.649 3.232 1.00 94.06 127 THR A O 1
ATOM 880 N N . VAL A 1 128 ? -9.269 -1.806 4.657 1.00 95.44 128 VAL A N 1
ATOM 881 C CA . VAL A 1 128 ? -8.425 -0.806 3.987 1.00 95.44 128 VAL A CA 1
ATOM 882 C C . VAL A 1 128 ? -8.250 -1.130 2.502 1.00 95.44 128 VAL A C 1
ATOM 884 O O . VAL A 1 128 ? -8.489 -0.261 1.663 1.00 95.44 128 VAL A O 1
ATOM 887 N N . GLU A 1 129 ? -7.913 -2.371 2.150 1.00 95.25 129 GLU A N 1
ATOM 888 C CA . GLU A 1 129 ? -7.763 -2.797 0.753 1.00 95.25 129 GLU A CA 1
ATOM 889 C C . GLU A 1 129 ? -9.052 -2.593 -0.064 1.00 95.25 129 GLU A C 1
ATOM 891 O O . GLU A 1 129 ? -9.001 -2.102 -1.194 1.00 95.25 129 GLU A O 1
ATOM 896 N N . ALA A 1 130 ? -10.212 -2.903 0.521 1.00 94.38 130 ALA A N 1
ATOM 897 C CA . ALA A 1 130 ? -11.509 -2.779 -0.136 1.00 94.38 130 ALA A CA 1
ATOM 898 C C . ALA A 1 130 ? -11.967 -1.322 -0.324 1.00 94.38 130 ALA A C 1
ATOM 900 O O . ALA A 1 130 ? -12.585 -0.997 -1.347 1.00 94.38 130 ALA A O 1
ATOM 901 N N . VAL A 1 131 ? -11.691 -0.431 0.639 1.00 94.81 131 VAL A N 1
ATOM 902 C CA . VAL A 1 131 ? -12.163 0.963 0.549 1.00 94.81 131 VAL A CA 1
ATOM 903 C C . VAL A 1 131 ? -11.211 1.858 -0.233 1.00 94.81 131 VAL A C 1
ATOM 905 O O . VAL A 1 131 ? -11.674 2.784 -0.898 1.00 94.81 131 VAL A O 1
ATOM 908 N N . THR A 1 132 ? -9.897 1.618 -0.160 1.00 95.50 132 THR A N 1
ATOM 909 C CA . THR A 1 132 ? -8.881 2.593 -0.598 1.00 95.50 132 THR A CA 1
ATOM 910 C C . THR A 1 132 ? -9.074 3.017 -2.049 1.00 95.50 132 THR A C 1
ATOM 912 O O . THR A 1 132 ? -9.100 4.211 -2.347 1.00 95.50 132 THR A O 1
ATOM 915 N N . ALA A 1 133 ? -9.270 2.053 -2.952 1.00 93.31 133 ALA A N 1
ATOM 916 C CA . ALA A 1 133 ? -9.401 2.347 -4.375 1.00 93.31 133 ALA A CA 1
ATOM 917 C C . ALA A 1 133 ? -10.647 3.187 -4.701 1.00 93.31 133 ALA A C 1
ATOM 919 O O . ALA A 1 133 ? -10.620 4.015 -5.609 1.00 93.31 133 ALA A O 1
ATOM 920 N N . GLN A 1 134 ? -11.726 2.997 -3.938 1.00 94.00 134 GLN A N 1
ATOM 921 C CA . GLN A 1 134 ? -12.966 3.759 -4.086 1.00 94.00 134 GLN A CA 1
ATOM 922 C C . GLN A 1 134 ? -12.841 5.154 -3.466 1.00 94.00 134 GLN A C 1
ATOM 924 O O . GLN A 1 134 ? -13.346 6.121 -4.024 1.00 94.00 134 GLN A O 1
ATOM 929 N N . LEU A 1 135 ? -12.150 5.259 -2.329 1.00 94.31 135 LEU A N 1
ATOM 930 C CA . LEU A 1 135 ? -11.967 6.510 -1.598 1.00 94.31 135 LEU A CA 1
ATOM 931 C C . LEU A 1 135 ? -11.027 7.484 -2.319 1.00 94.31 135 LEU A C 1
ATOM 933 O O . LEU A 1 135 ? -11.257 8.690 -2.298 1.00 94.31 135 LEU A O 1
ATOM 937 N N . ILE A 1 136 ? -9.961 6.960 -2.927 1.00 94.44 136 ILE A N 1
ATOM 938 C CA . ILE A 1 136 ? -8.894 7.750 -3.561 1.00 94.44 136 ILE A CA 1
ATOM 939 C C . ILE A 1 136 ? -9.071 7.813 -5.088 1.00 94.44 136 ILE A C 1
ATOM 941 O O . ILE A 1 136 ? -8.393 8.593 -5.754 1.00 94.44 136 ILE A O 1
ATOM 945 N N . GLU A 1 137 ? -9.988 7.021 -5.652 1.00 95.25 137 GLU A N 1
ATOM 946 C CA . GLU A 1 137 ? -10.276 6.933 -7.095 1.00 95.25 137 GLU A CA 1
ATOM 947 C C . GLU A 1 137 ? -9.067 6.493 -7.943 1.00 95.25 137 GLU A C 1
ATOM 949 O O . GLU A 1 137 ? -8.957 6.803 -9.129 1.00 95.25 137 GLU A O 1
ATOM 954 N N . HIS A 1 138 ? -8.144 5.752 -7.333 1.00 95.69 138 HIS A N 1
ATOM 955 C CA . HIS A 1 138 ? -6.929 5.245 -7.964 1.00 95.69 138 HIS A CA 1
ATOM 956 C C . HIS A 1 138 ? -6.636 3.824 -7.465 1.00 95.69 138 HIS A C 1
ATOM 958 O O . HIS A 1 138 ? -6.995 3.485 -6.337 1.00 95.69 138 HIS A O 1
ATOM 964 N N . PRO A 1 139 ? -5.995 2.968 -8.278 1.00 95.19 139 PRO A N 1
ATOM 965 C CA . PRO A 1 139 ? -5.709 1.597 -7.880 1.00 95.19 139 PRO A CA 1
ATOM 966 C C . PRO A 1 139 ? -4.699 1.554 -6.729 1.00 95.19 139 PRO A C 1
ATOM 968 O O . PRO A 1 139 ? -3.645 2.190 -6.787 1.00 95.19 139 PRO A O 1
ATOM 971 N N . LEU A 1 140 ? -5.028 0.765 -5.708 1.00 96.25 140 LEU A N 1
ATOM 972 C CA . LEU A 1 140 ? -4.116 0.416 -4.626 1.00 96.25 140 LEU A CA 1
ATOM 973 C C . LEU A 1 140 ? -2.923 -0.370 -5.190 1.00 96.25 140 LEU A C 1
ATOM 975 O O . LEU A 1 140 ? -3.115 -1.304 -5.967 1.00 96.25 140 LEU A O 1
ATOM 979 N N . ASP A 1 141 ? -1.719 0.010 -4.778 1.00 95.69 141 ASP A N 1
ATOM 980 C CA . ASP A 1 141 ? -0.486 -0.739 -5.024 1.00 95.69 141 ASP A CA 1
ATOM 981 C C . ASP A 1 141 ? -0.206 -1.711 -3.868 1.00 95.69 141 ASP A C 1
ATOM 983 O O . ASP A 1 141 ? 0.041 -2.895 -4.092 1.00 95.69 141 ASP A O 1
ATOM 987 N N . GLY A 1 142 ? -0.341 -1.238 -2.623 1.00 94.94 142 GLY A N 1
ATOM 988 C CA . GLY A 1 142 ? -0.163 -2.066 -1.432 1.00 94.94 142 GLY A CA 1
ATOM 989 C C . GLY A 1 142 ? -0.473 -1.350 -0.117 1.00 94.94 142 GLY A C 1
ATOM 990 O O . GLY A 1 142 ? -0.594 -0.127 -0.061 1.00 94.94 142 GLY A O 1
ATOM 991 N N . VAL A 1 143 ? -0.604 -2.130 0.959 1.00 96.19 143 VAL A N 1
ATOM 992 C CA . VAL A 1 143 ? -0.672 -1.618 2.336 1.00 96.19 143 VAL A CA 1
ATOM 993 C C . VAL A 1 143 ? 0.720 -1.709 2.944 1.00 96.19 143 VAL A C 1
ATOM 995 O O . VAL A 1 143 ? 1.293 -2.797 2.985 1.00 96.19 143 VAL A O 1
ATOM 998 N N . VAL A 1 144 ? 1.254 -0.583 3.408 1.00 95.06 144 VAL A N 1
ATOM 999 C CA . VAL A 1 144 ? 2.630 -0.496 3.911 1.00 95.06 144 VAL A CA 1
ATOM 1000 C C . VAL A 1 144 ? 2.684 -0.616 5.425 1.00 95.06 144 VAL A C 1
ATOM 1002 O O . VAL A 1 144 ? 3.565 -1.280 5.963 1.00 95.06 144 VAL A O 1
ATOM 1005 N N . GLU A 1 145 ? 1.724 -0.011 6.121 1.00 94.69 145 GLU A N 1
ATOM 1006 C CA . GLU A 1 145 ? 1.705 0.009 7.579 1.00 94.69 145 GLU A CA 1
ATOM 1007 C C . GLU A 1 145 ? 0.268 0.002 8.103 1.00 94.69 145 GLU A C 1
ATOM 1009 O O . GLU A 1 145 ? -0.612 0.629 7.517 1.00 94.69 145 GLU A O 1
ATOM 1014 N N . ILE A 1 146 ? 0.024 -0.696 9.212 1.00 94.81 146 ILE A N 1
ATOM 1015 C CA . ILE A 1 146 ? -1.218 -0.588 9.980 1.00 94.81 146 ILE A CA 1
ATOM 1016 C C . ILE A 1 146 ? -0.846 -0.542 11.457 1.00 94.81 146 ILE A C 1
ATOM 1018 O O . ILE A 1 146 ? -0.251 -1.483 11.980 1.00 94.81 146 ILE A O 1
ATOM 1022 N N . ASN A 1 147 ? -1.235 0.535 12.129 1.00 93.75 147 ASN A N 1
ATOM 1023 C CA . ASN A 1 147 ? -0.994 0.757 13.547 1.00 93.75 147 ASN A CA 1
ATOM 1024 C C . ASN A 1 147 ? -2.298 1.056 14.285 1.00 93.75 147 ASN A C 1
ATOM 1026 O O . ASN A 1 147 ? -3.260 1.570 13.715 1.00 93.75 147 ASN A O 1
ATOM 1030 N N . ARG A 1 148 ? -2.319 0.753 15.585 1.00 91.31 148 ARG A N 1
ATOM 1031 C CA . ARG A 1 148 ? -3.353 1.267 16.485 1.00 91.31 148 ARG A CA 1
ATOM 1032 C C . ARG A 1 148 ? -3.108 2.750 16.728 1.00 91.31 148 ARG A C 1
ATOM 1034 O O . ARG A 1 148 ? -1.982 3.148 17.019 1.00 91.31 148 ARG A O 1
ATOM 1041 N N . ASP A 1 149 ? -4.169 3.536 16.645 1.00 86.38 149 ASP A N 1
ATOM 1042 C CA . ASP A 1 149 ? -4.132 4.936 17.040 1.00 86.38 149 ASP A CA 1
ATOM 1043 C C . ASP A 1 149 ? -4.253 5.076 18.571 1.00 86.38 149 ASP A C 1
ATOM 1045 O O . ASP A 1 149 ? -4.819 4.209 19.249 1.00 86.38 149 ASP A O 1
ATOM 1049 N N . GLY A 1 150 ? -3.710 6.162 19.129 1.00 80.25 150 GLY A N 1
ATOM 1050 C CA . GLY A 1 150 ? -3.705 6.420 20.573 1.00 80.25 150 GLY A CA 1
ATOM 1051 C C . GLY A 1 150 ? -5.103 6.546 21.191 1.00 80.25 150 GLY A C 1
ATOM 1052 O O . GLY A 1 150 ? -5.265 6.255 22.378 1.00 80.25 150 GLY A O 1
ATOM 1053 N N . ASP A 1 151 ? -6.109 6.909 20.392 1.00 79.81 151 ASP A N 1
ATOM 1054 C CA . ASP A 1 151 ? -7.504 7.063 20.812 1.00 79.81 151 ASP A CA 1
ATOM 1055 C C . ASP A 1 151 ? -8.345 5.780 20.620 1.00 79.81 151 ASP A C 1
ATOM 1057 O O . ASP A 1 151 ? -9.558 5.781 20.832 1.00 79.81 151 ASP A O 1
ATOM 1061 N N . GLY A 1 152 ? -7.709 4.657 20.258 1.00 82.19 152 GLY A N 1
ATOM 1062 C CA .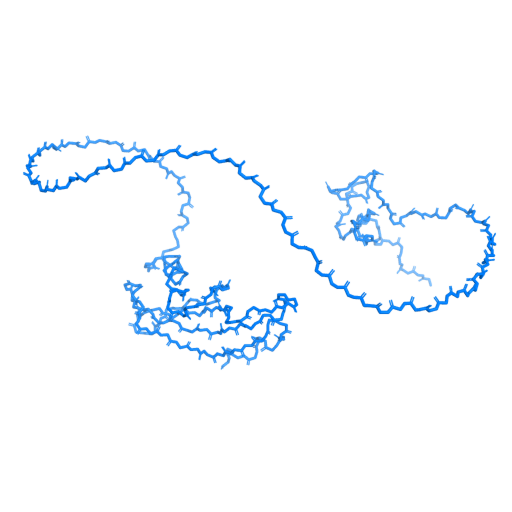 GLY A 1 152 ? -8.364 3.355 20.078 1.00 82.19 152 GLY A CA 1
ATOM 1063 C C . GLY A 1 152 ? -8.831 3.066 18.649 1.00 82.19 152 GLY A C 1
ATOM 1064 O O . GLY A 1 152 ? -9.435 2.024 18.411 1.00 82.19 152 GLY A O 1
ATOM 1065 N N . GLY A 1 153 ? -8.533 3.947 17.694 1.00 90.50 153 GLY A N 1
ATOM 1066 C CA . GLY A 1 153 ? -8.744 3.706 16.266 1.00 90.50 153 GLY A CA 1
ATOM 1067 C C . GLY A 1 153 ? -7.610 2.918 15.606 1.00 90.50 153 GLY A C 1
ATOM 1068 O O . GLY A 1 153 ? -6.779 2.281 16.266 1.00 90.50 153 GLY A O 1
ATOM 1069 N N . TRP A 1 154 ? -7.568 2.998 14.281 1.00 94.12 154 TRP A N 1
ATOM 1070 C CA . TRP A 1 154 ? -6.511 2.465 13.433 1.00 94.12 154 TRP A CA 1
ATOM 1071 C C . TRP A 1 154 ? -5.997 3.535 12.479 1.00 94.12 154 TRP A C 1
ATOM 1073 O O . TRP A 1 154 ? -6.753 4.360 11.964 1.00 94.12 154 TRP A O 1
ATOM 1083 N N . LEU A 1 155 ? -4.702 3.471 12.210 1.00 95.50 155 LEU A N 1
ATOM 1084 C CA . LEU A 1 155 ? -4.026 4.275 11.214 1.00 95.50 155 LEU A CA 1
ATOM 1085 C C . LEU A 1 155 ? -3.392 3.331 10.200 1.00 95.50 155 LEU A C 1
ATOM 1087 O O . LEU A 1 155 ? -2.550 2.510 10.563 1.00 95.50 155 LEU A O 1
ATOM 1091 N N . ALA A 1 156 ? -3.819 3.420 8.946 1.00 96.06 156 ALA A N 1
ATOM 1092 C CA . ALA A 1 156 ? -3.304 2.597 7.866 1.00 96.06 156 ALA A CA 1
ATOM 1093 C C . ALA A 1 156 ? -2.613 3.463 6.819 1.00 96.06 156 ALA A C 1
ATOM 1095 O O . ALA A 1 156 ? -3.177 4.438 6.325 1.00 96.06 156 ALA A O 1
ATOM 1096 N N . THR A 1 157 ? -1.409 3.066 6.447 1.00 97.38 157 THR A N 1
ATOM 1097 C CA . THR A 1 157 ? -0.606 3.723 5.430 1.00 97.38 157 THR A CA 1
ATOM 1098 C C . THR A 1 157 ? -0.579 2.855 4.183 1.00 97.38 157 THR A C 1
ATOM 1100 O O . THR A 1 157 ? -0.245 1.669 4.242 1.00 97.38 157 THR A O 1
ATOM 1103 N N . VAL A 1 158 ? -0.945 3.439 3.046 1.00 97.25 158 VAL A N 1
ATOM 1104 C CA . VAL A 1 158 ? -1.142 2.735 1.778 1.00 97.25 158 VAL A CA 1
ATOM 1105 C C . VAL A 1 158 ? -0.454 3.442 0.622 1.00 97.25 158 VAL A C 1
ATOM 1107 O O . VAL A 1 158 ? -0.332 4.669 0.585 1.00 97.25 158 VAL A O 1
ATOM 1110 N N . GLU A 1 159 ? -0.058 2.644 -0.356 1.00 97.06 159 GLU A N 1
ATOM 1111 C CA . GLU A 1 159 ? 0.494 3.090 -1.624 1.00 97.06 159 GLU A CA 1
ATOM 1112 C C . GLU A 1 159 ? -0.537 2.940 -2.726 1.00 97.06 159 GLU A C 1
ATOM 1114 O O . GLU A 1 159 ? -1.242 1.936 -2.824 1.00 97.06 159 GLU A O 1
ATOM 1119 N N . VAL A 1 160 ? -0.636 3.963 -3.566 1.00 97.19 160 VAL A N 1
ATOM 1120 C CA . VAL A 1 160 ? -1.645 4.057 -4.617 1.00 97.19 160 VAL A CA 1
ATOM 1121 C C . VAL A 1 160 ? -0.982 4.531 -5.900 1.00 97.19 160 VAL A C 1
ATOM 1123 O O . VAL A 1 160 ? -0.224 5.502 -5.889 1.00 97.19 160 VAL A O 1
ATOM 1126 N N . VAL A 1 161 ? -1.285 3.891 -7.030 1.00 96.81 161 VAL A N 1
ATOM 1127 C CA . VAL A 1 161 ? -0.747 4.310 -8.331 1.00 96.81 161 VAL A CA 1
ATOM 1128 C C . VAL A 1 161 ? -1.572 5.480 -8.864 1.00 96.81 161 VAL A C 1
ATOM 1130 O O . VAL A 1 161 ? -2.585 5.303 -9.542 1.00 96.81 161 VAL A O 1
ATOM 1133 N N . GLU A 1 162 ? -1.127 6.701 -8.574 1.00 95.56 162 GLU A N 1
ATOM 1134 C CA . GLU A 1 162 ? -1.794 7.927 -9.025 1.00 95.56 162 GLU A CA 1
ATOM 1135 C C . GLU A 1 162 ? -1.655 8.147 -10.543 1.00 95.56 162 GLU A C 1
ATOM 1137 O O . GLU A 1 162 ? -2.514 8.757 -11.180 1.00 95.56 162 GLU A O 1
ATOM 1142 N N . ARG A 1 163 ? -0.560 7.675 -11.156 1.00 96.38 163 ARG A N 1
ATOM 1143 C CA . ARG A 1 163 ? -0.386 7.751 -12.614 1.00 96.38 163 ARG A CA 1
ATOM 1144 C C . ARG A 1 163 ? 0.514 6.642 -13.136 1.00 96.38 163 ARG A C 1
ATOM 1146 O O . ARG A 1 163 ? 1.683 6.581 -12.767 1.00 96.38 163 ARG A O 1
ATOM 1153 N N . ARG A 1 164 ? -0.002 5.873 -14.095 1.00 94.38 164 ARG A N 1
ATOM 1154 C CA . ARG A 1 164 ? 0.772 4.873 -14.838 1.00 94.38 164 ARG A CA 1
ATOM 1155 C C . ARG A 1 164 ? 1.705 5.519 -15.866 1.00 94.38 164 ARG A C 1
ATOM 1157 O O . ARG A 1 164 ? 1.342 6.515 -16.499 1.00 94.38 164 ARG A O 1
ATOM 1164 N N . ALA A 1 165 ? 2.885 4.950 -16.044 1.00 92.06 165 ALA A N 1
ATOM 1165 C CA . ALA A 1 165 ? 3.890 5.325 -17.026 1.00 92.06 165 ALA A CA 1
ATOM 1166 C C . ALA A 1 165 ? 4.382 4.086 -17.793 1.00 92.06 165 ALA A C 1
ATOM 1168 O O . ALA A 1 165 ? 4.066 2.951 -17.453 1.00 92.06 165 ALA A O 1
ATOM 1169 N N . VAL A 1 166 ? 5.136 4.317 -18.871 1.00 92.06 166 VAL A N 1
ATOM 1170 C CA . VAL A 1 166 ? 5.821 3.254 -19.616 1.00 92.06 166 VAL A CA 1
ATOM 1171 C C . VAL A 1 166 ? 7.309 3.607 -19.662 1.00 92.06 166 VAL A C 1
ATOM 1173 O O . VAL A 1 166 ? 7.644 4.671 -20.194 1.00 92.06 166 VAL A O 1
ATOM 1176 N N . PRO A 1 167 ? 8.204 2.762 -19.121 1.00 90.81 167 PRO A N 1
ATOM 1177 C CA . PRO A 1 167 ? 7.924 1.496 -18.421 1.00 90.81 167 PRO A CA 1
ATOM 1178 C C . PRO A 1 167 ? 7.204 1.696 -17.069 1.00 90.81 167 PRO A C 1
ATOM 1180 O O . PRO A 1 167 ? 7.246 2.792 -16.513 1.00 90.81 167 PRO A O 1
ATOM 1183 N N . ASP A 1 168 ? 6.575 0.646 -16.532 1.00 88.94 168 ASP A N 1
ATOM 1184 C CA . ASP A 1 168 ? 5.842 0.657 -15.245 1.00 88.94 168 ASP A CA 1
ATOM 1185 C C . ASP A 1 168 ? 6.733 1.026 -14.041 1.00 88.94 168 ASP A C 1
ATOM 1187 O O . ASP A 1 168 ? 6.277 1.557 -13.029 1.00 88.94 168 ASP A O 1
ATOM 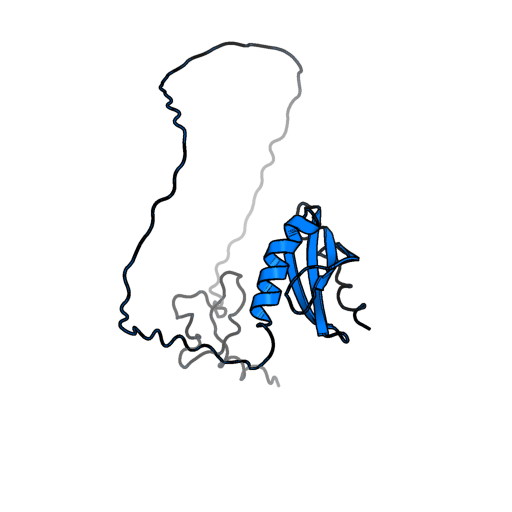1191 N N . THR A 1 169 ? 8.049 0.860 -14.181 1.00 90.56 169 THR A N 1
ATOM 1192 C CA . THR A 1 169 ? 9.044 1.332 -13.208 1.00 90.56 169 THR A CA 1
ATOM 1193 C C . THR A 1 169 ? 9.067 2.860 -13.060 1.00 90.56 169 THR A C 1
ATOM 1195 O O . THR A 1 169 ? 9.674 3.386 -12.127 1.00 90.56 169 THR A O 1
ATOM 1198 N N . GLN A 1 170 ? 8.403 3.598 -13.955 1.00 93.00 170 GLN A N 1
ATOM 1199 C CA . GLN A 1 170 ? 8.270 5.058 -13.917 1.00 93.00 170 GLN A CA 1
ATOM 1200 C C . GLN A 1 170 ? 6.911 5.530 -13.371 1.00 93.00 170 GLN A C 1
ATOM 1202 O O . GLN A 1 170 ? 6.602 6.725 -13.464 1.00 93.00 170 GLN A O 1
ATOM 1207 N N . ASP A 1 171 ? 6.099 4.620 -12.826 1.00 95.25 171 ASP A N 1
ATOM 1208 C CA . ASP A 1 171 ? 4.808 4.946 -12.223 1.00 95.25 171 ASP A CA 1
ATOM 1209 C C . ASP A 1 171 ? 4.952 5.993 -11.111 1.00 95.25 171 ASP A C 1
ATOM 1211 O O . ASP A 1 171 ? 5.947 6.049 -10.382 1.00 95.25 171 ASP A O 1
ATOM 1215 N N . ILE A 1 172 ? 3.942 6.856 -11.001 1.00 95.50 172 ILE A N 1
ATOM 1216 C CA . ILE A 1 172 ? 3.819 7.803 -9.896 1.00 95.50 172 ILE A CA 1
ATOM 1217 C C . ILE A 1 172 ? 2.997 7.142 -8.798 1.00 95.50 172 ILE A C 1
ATOM 1219 O O . ILE A 1 172 ? 1.807 6.880 -8.994 1.00 95.50 172 ILE A O 1
ATOM 1223 N N . ILE A 1 173 ? 3.626 6.959 -7.641 1.00 96.06 173 ILE A N 1
ATOM 1224 C CA . ILE A 1 173 ? 3.016 6.404 -6.438 1.00 96.06 173 ILE A CA 1
ATOM 1225 C C . ILE A 1 173 ? 2.678 7.545 -5.479 1.00 96.06 173 ILE A C 1
ATOM 1227 O O . ILE A 1 173 ? 3.474 8.464 -5.264 1.00 96.06 173 ILE A O 1
ATOM 1231 N N . GLY A 1 174 ? 1.469 7.514 -4.934 1.00 95.75 174 GLY A N 1
ATOM 1232 C CA . GLY A 1 174 ? 1.027 8.368 -3.843 1.00 95.75 174 GLY A CA 1
ATOM 1233 C C . GLY A 1 174 ? 1.015 7.585 -2.538 1.00 95.75 174 GLY A C 1
ATOM 1234 O O . GLY A 1 174 ? 0.549 6.449 -2.501 1.00 95.75 174 GLY A O 1
ATOM 1235 N N . TYR A 1 175 ? 1.511 8.215 -1.479 1.00 96.06 175 TYR A N 1
ATOM 1236 C CA . TYR A 1 175 ? 1.528 7.662 -0.131 1.00 96.06 175 TYR A CA 1
ATOM 1237 C C . TYR A 1 175 ? 0.393 8.293 0.664 1.00 96.06 175 TYR A C 1
ATOM 1239 O O . TYR A 1 175 ? 0.342 9.522 0.809 1.00 96.06 175 TYR A O 1
ATOM 1247 N N . TYR A 1 176 ? -0.532 7.476 1.145 1.00 96.88 176 TYR A N 1
ATOM 1248 C CA . TYR A 1 176 ? -1.738 7.933 1.819 1.00 96.88 176 TYR A CA 1
ATOM 1249 C C . TYR A 1 176 ? -1.837 7.333 3.205 1.00 96.88 176 TYR A C 1
ATOM 1251 O O . TYR A 1 176 ? -1.478 6.187 3.429 1.00 96.88 176 TYR A O 1
ATOM 1259 N N . GLU A 1 177 ? -2.369 8.126 4.117 1.00 96.88 177 GLU A N 1
ATOM 1260 C CA . GLU A 1 177 ? -2.755 7.695 5.448 1.00 96.88 177 GLU A CA 1
ATOM 1261 C C . GLU A 1 177 ? -4.280 7.688 5.509 1.00 96.88 177 GLU A C 1
ATOM 1263 O O . GLU A 1 177 ? -4.923 8.643 5.062 1.00 96.88 177 GLU A O 1
ATOM 1268 N N . ILE A 1 178 ? -4.845 6.612 6.039 1.00 96.56 178 ILE A N 1
ATOM 1269 C CA . ILE A 1 178 ? -6.274 6.388 6.219 1.00 96.56 178 ILE A CA 1
ATOM 1270 C C . ILE A 1 178 ? -6.507 6.155 7.705 1.00 96.56 178 ILE A C 1
ATOM 1272 O O . ILE A 1 178 ? -5.869 5.303 8.323 1.00 96.56 178 ILE A O 1
ATOM 1276 N N . THR A 1 179 ? -7.431 6.914 8.277 1.00 95.50 179 THR A N 1
ATOM 1277 C CA . THR A 1 179 ? -7.818 6.798 9.681 1.00 95.50 179 THR A CA 1
ATOM 1278 C C . THR A 1 179 ? -9.129 6.034 9.768 1.00 95.50 179 THR A C 1
ATOM 1280 O O . THR A 1 179 ? -10.089 6.357 9.061 1.00 95.50 179 THR A O 1
ATOM 1283 N N . LEU A 1 180 ? -9.170 5.026 10.635 1.00 93.75 180 LEU A N 1
ATOM 1284 C CA . LEU A 1 180 ? -10.348 4.215 10.902 1.00 93.75 180 LEU A CA 1
ATOM 1285 C C . LEU A 1 180 ? -10.671 4.227 12.399 1.00 93.75 180 LEU A C 1
ATOM 1287 O O . LEU A 1 180 ? -9.784 4.333 13.242 1.00 93.75 180 LEU A O 1
ATOM 1291 N N . GLU A 1 181 ? -11.947 4.102 12.739 1.00 91.81 181 GLU A N 1
ATOM 1292 C CA . GLU A 1 181 ? -12.384 3.812 14.109 1.00 91.81 181 GLU A CA 1
ATOM 1293 C C . GLU A 1 181 ? -12.162 2.332 14.463 1.00 91.81 181 GLU A C 1
ATOM 1295 O O . GLU A 1 181 ? -11.877 1.507 13.595 1.00 91.81 181 GLU A O 1
ATOM 1300 N N . ASP A 1 182 ? -12.320 1.966 15.741 1.00 87.81 182 ASP A N 1
ATOM 1301 C CA . ASP A 1 182 ? -12.249 0.561 16.192 1.00 87.81 182 ASP A CA 1
ATOM 1302 C C . ASP A 1 182 ? -13.270 -0.343 15.474 1.00 87.81 182 ASP A C 1
ATOM 1304 O O . ASP A 1 182 ? -13.032 -1.533 15.300 1.00 87.81 182 ASP A O 1
ATOM 1308 N N . SER A 1 183 ? -14.370 0.245 14.993 1.00 84.81 183 SER A N 1
ATOM 1309 C CA . SER A 1 183 ? -15.409 -0.383 14.168 1.00 84.81 183 SER A CA 1
ATOM 1310 C C . SER A 1 183 ? -15.034 -0.551 12.688 1.00 84.81 183 SER A C 1
ATOM 1312 O O . SER A 1 183 ? -15.920 -0.786 11.868 1.00 84.81 183 SER A O 1
ATOM 1314 N N . GLU A 1 184 ? -13.765 -0.341 12.320 1.00 86.00 184 GLU A N 1
ATOM 1315 C CA . GLU A 1 184 ? -13.252 -0.389 10.938 1.00 86.00 184 GLU A CA 1
ATOM 1316 C C . GLU A 1 184 ? -13.897 0.640 9.992 1.00 86.00 184 GLU A C 1
ATOM 1318 O O . GLU A 1 184 ? -13.776 0.572 8.769 1.00 86.00 184 GLU A O 1
ATOM 1323 N N . THR A 1 185 ? -14.580 1.640 10.549 1.00 90.00 185 THR A N 1
ATOM 1324 C CA . THR A 1 185 ? -15.203 2.709 9.768 1.00 90.00 185 THR A CA 1
ATOM 1325 C C . THR A 1 185 ? -14.168 3.775 9.438 1.00 90.00 185 THR A C 1
ATOM 1327 O O . THR A 1 185 ? -13.537 4.324 10.339 1.00 90.00 185 THR A O 1
ATOM 1330 N N . VAL A 1 186 ? -13.997 4.095 8.153 1.00 93.19 186 VAL A N 1
ATOM 1331 C CA . VAL A 1 186 ? -13.070 5.150 7.721 1.00 93.19 186 VAL A CA 1
ATOM 1332 C C . VAL A 1 186 ? -13.609 6.525 8.099 1.00 93.19 186 VAL A C 1
ATOM 1334 O O . VAL A 1 186 ? -14.693 6.918 7.672 1.00 93.19 186 VAL A O 1
ATOM 1337 N N . THR A 1 187 ? -12.821 7.275 8.863 1.00 94.38 187 THR A N 1
ATOM 1338 C CA . THR A 1 187 ? -13.161 8.625 9.336 1.00 94.38 187 THR A CA 1
ATOM 1339 C C . THR A 1 187 ? -12.388 9.722 8.624 1.00 94.38 187 THR A C 1
ATOM 1341 O O . THR A 1 187 ? -12.820 10.876 8.611 1.00 94.38 187 THR A O 1
ATOM 1344 N N . GLY A 1 188 ? -11.269 9.384 7.986 1.00 94.06 188 GLY A N 1
ATOM 1345 C CA . GLY A 1 188 ? -10.470 10.350 7.254 1.00 94.06 188 GLY A CA 1
ATOM 1346 C C . GLY A 1 188 ? -9.401 9.703 6.392 1.00 94.06 188 GLY A C 1
ATOM 1347 O O . GLY A 1 188 ? -9.072 8.529 6.538 1.00 94.06 188 GLY A O 1
ATOM 1348 N N . TYR A 1 189 ? -8.852 10.503 5.485 1.00 95.88 189 TYR A N 1
ATOM 1349 C CA . TYR A 1 189 ? -7.636 10.165 4.765 1.00 95.88 189 TYR A CA 1
ATOM 1350 C C . TYR A 1 189 ? -6.874 11.436 4.387 1.00 95.88 189 TYR A C 1
ATOM 1352 O O . TYR A 1 189 ? -7.454 12.520 4.266 1.00 95.88 189 TYR A O 1
ATOM 1360 N N . ARG A 1 190 ? -5.566 11.310 4.173 1.00 96.00 190 ARG A N 1
ATOM 1361 C CA . ARG A 1 190 ? -4.714 12.388 3.654 1.00 96.00 190 ARG A CA 1
ATOM 1362 C C . ARG A 1 190 ? -3.566 11.825 2.829 1.00 96.00 190 ARG A C 1
ATOM 1364 O O . ARG A 1 190 ? -3.087 10.728 3.089 1.00 96.00 190 ARG A O 1
ATOM 1371 N N . ARG A 1 191 ? -3.082 12.599 1.854 1.00 96.31 191 ARG A N 1
ATOM 1372 C CA . ARG A 1 191 ? -1.857 12.263 1.116 1.00 96.31 191 ARG A CA 1
ATOM 1373 C C . ARG A 1 191 ? -0.637 12.798 1.856 1.00 96.31 191 ARG A C 1
ATOM 1375 O O . ARG A 1 191 ? -0.534 14.005 2.067 1.00 96.31 191 ARG A O 1
ATOM 1382 N N . LEU A 1 192 ? 0.295 11.917 2.193 1.00 95.88 192 LEU A N 1
ATOM 1383 C CA . LEU A 1 192 ? 1.536 12.247 2.890 1.00 95.88 192 LEU A CA 1
ATOM 1384 C C . LEU A 1 192 ? 2.656 12.662 1.930 1.00 95.88 192 LEU A C 1
ATOM 1386 O O . LEU A 1 192 ? 3.451 13.545 2.257 1.00 95.88 192 LEU A O 1
ATOM 1390 N N . SER A 1 193 ? 2.753 12.011 0.772 1.00 94.38 193 SER A N 1
ATOM 1391 C CA . SER A 1 193 ? 3.750 12.303 -0.264 1.00 94.38 193 SER A CA 1
ATOM 1392 C C . SER A 1 193 ? 3.349 11.703 -1.607 1.00 94.38 193 SER A C 1
ATOM 1394 O O . SER A 1 193 ? 2.343 11.007 -1.737 1.00 94.38 193 SER A O 1
ATOM 1396 N N . ARG A 1 194 ? 4.147 12.017 -2.627 1.00 94.88 194 ARG A N 1
ATOM 1397 C CA . ARG A 1 194 ? 4.071 11.424 -3.954 1.00 94.88 194 ARG A CA 1
ATOM 1398 C C . ARG A 1 194 ? 5.486 11.296 -4.501 1.00 94.88 194 ARG A C 1
ATOM 1400 O O . ARG A 1 194 ? 6.249 12.257 -4.416 1.00 94.88 194 ARG A O 1
ATOM 1407 N N . TYR A 1 195 ? 5.806 10.157 -5.094 1.00 92.88 195 TYR A N 1
ATOM 1408 C CA . TYR A 1 195 ? 7.131 9.859 -5.626 1.00 92.88 195 TYR A CA 1
ATOM 1409 C C . TYR A 1 195 ? 7.026 9.061 -6.938 1.00 92.88 195 TYR A C 1
ATOM 1411 O O . TYR A 1 195 ? 5.935 8.662 -7.350 1.00 92.88 195 TYR A O 1
ATOM 1419 N N . ARG A 1 196 ? 8.143 8.881 -7.653 1.00 94.00 196 ARG A N 1
ATOM 1420 C CA . ARG A 1 196 ? 8.215 7.956 -8.802 1.00 94.00 196 ARG A CA 1
ATOM 1421 C C . ARG A 1 196 ? 8.790 6.632 -8.336 1.00 94.00 196 ARG A C 1
ATOM 1423 O O . ARG A 1 196 ? 9.766 6.662 -7.609 1.00 94.00 196 ARG A O 1
ATOM 1430 N N . ARG A 1 197 ? 8.277 5.497 -8.802 1.00 90.88 197 ARG A N 1
ATOM 1431 C CA . ARG A 1 197 ? 8.693 4.162 -8.337 1.00 90.88 197 ARG A CA 1
ATOM 1432 C C . ARG A 1 197 ? 10.215 3.906 -8.362 1.00 90.88 197 ARG A C 1
ATOM 1434 O O . ARG A 1 197 ? 10.725 3.247 -7.470 1.00 90.88 197 ARG A O 1
ATOM 1441 N N . MET A 1 198 ? 10.948 4.460 -9.330 1.00 89.25 198 MET A N 1
ATOM 1442 C CA . MET A 1 198 ? 12.423 4.375 -9.404 1.00 89.25 198 MET A CA 1
ATOM 1443 C C . MET A 1 198 ? 13.187 5.305 -8.446 1.00 89.25 198 MET A C 1
ATOM 1445 O O . MET A 1 198 ? 14.414 5.245 -8.375 1.00 89.25 198 MET A O 1
ATOM 1449 N N . ASP A 1 199 ? 12.498 6.200 -7.749 1.00 84.94 199 ASP A N 1
ATOM 1450 C CA . ASP A 1 199 ? 13.114 7.112 -6.798 1.00 84.94 199 ASP A CA 1
ATOM 1451 C C . ASP A 1 199 ? 13.489 6.332 -5.530 1.00 84.94 199 ASP A C 1
ATOM 1453 O O . ASP A 1 199 ? 12.627 5.776 -4.855 1.00 84.94 199 ASP A O 1
ATOM 1457 N N . THR A 1 200 ? 14.788 6.215 -5.248 1.00 65.06 200 THR A N 1
ATOM 1458 C CA . THR A 1 200 ? 15.326 5.390 -4.148 1.00 65.06 200 THR A CA 1
ATOM 1459 C C . THR A 1 200 ? 15.280 6.113 -2.789 1.00 65.06 200 THR A C 1
ATOM 1461 O O . THR A 1 200 ? 15.641 5.528 -1.773 1.00 65.06 200 THR A O 1
ATOM 1464 N N . ASP A 1 201 ? 14.768 7.346 -2.729 1.00 63.75 201 ASP A N 1
ATOM 1465 C CA . ASP A 1 201 ? 14.644 8.167 -1.509 1.00 63.75 201 ASP A CA 1
ATOM 1466 C C . ASP A 1 201 ? 13.501 7.708 -0.569 1.00 63.75 201 ASP A C 1
ATOM 1468 O O . ASP A 1 201 ? 12.970 8.465 0.234 1.00 63.75 201 ASP A O 1
ATOM 1472 N N . GLN A 1 202 ? 13.081 6.441 -0.660 1.00 57.50 202 GLN A N 1
ATOM 1473 C CA . GLN A 1 202 ? 11.925 5.896 0.071 1.00 57.50 202 GLN A CA 1
ATOM 1474 C C . GLN A 1 202 ? 12.168 5.725 1.578 1.00 57.50 202 GLN A C 1
ATOM 1476 O O . GLN A 1 202 ? 11.231 5.478 2.331 1.00 57.50 202 GLN A O 1
ATOM 1481 N N . SER A 1 203 ? 13.427 5.803 2.019 1.00 52.19 203 SER A N 1
ATOM 1482 C CA . SER A 1 203 ? 13.830 5.458 3.390 1.00 52.19 203 SER A CA 1
ATOM 1483 C C . SER A 1 203 ? 13.943 6.663 4.332 1.00 52.19 203 SER A C 1
ATOM 1485 O O . SER A 1 203 ? 13.930 6.476 5.545 1.00 52.19 203 SER A O 1
ATOM 1487 N N . GLU A 1 204 ? 14.015 7.895 3.820 1.00 44.38 204 GLU A N 1
ATOM 1488 C CA . GLU A 1 204 ? 14.290 9.095 4.631 1.00 44.38 204 GLU A CA 1
ATOM 1489 C C . GLU A 1 204 ? 13.007 9.850 5.023 1.00 44.38 204 GLU A C 1
ATOM 1491 O O . GLU A 1 204 ? 12.893 11.053 4.789 1.00 44.38 204 GLU A O 1
ATOM 1496 N N . ARG A 1 205 ? 11.963 9.183 5.544 1.00 48.12 205 ARG A N 1
ATOM 1497 C CA . ARG A 1 205 ? 10.748 9.936 5.940 1.00 48.12 205 ARG A CA 1
ATOM 1498 C C . ARG A 1 205 ? 9.778 9.294 6.931 1.00 48.12 205 ARG A C 1
ATOM 1500 O O . ARG A 1 205 ? 8.601 9.656 6.939 1.00 48.12 205 ARG A O 1
ATOM 1507 N N . LEU A 1 206 ? 10.256 8.369 7.756 1.00 42.94 206 LEU A N 1
ATOM 1508 C CA . LEU A 1 206 ? 9.518 7.843 8.916 1.00 42.94 206 LEU A CA 1
ATOM 1509 C C . LEU A 1 206 ? 10.183 8.244 10.253 1.00 42.94 206 LEU A C 1
ATOM 1511 O O . LEU A 1 206 ? 9.934 7.607 11.272 1.00 42.94 206 LEU A O 1
ATOM 1515 N N . GLU A 1 207 ? 11.020 9.292 10.250 1.00 34.81 207 GLU A N 1
ATOM 1516 C CA . GLU A 1 207 ? 11.588 9.914 11.464 1.00 34.81 207 GLU A CA 1
ATOM 1517 C C . GLU A 1 207 ? 10.720 11.054 12.017 1.00 34.81 207 GLU A C 1
ATOM 1519 O O . GLU A 1 207 ? 10.205 11.867 11.210 1.00 34.81 207 GLU A O 1
#